Protein AF-A0A929A090-F1 (afdb_monomer_lite)

Organism: NCBI:txid1828722

pLDDT: mean 75.65, std 16.99, range [31.81, 96.0]

Radius of gyration: 24.7 Å; chains: 1; bounding box: 48×40×86 Å

Secondary structure (DSSP, 8-state):
----S-SSTTPEEEEEEES-GGGS-S--SSEEEEEEETTEEEEEEE-TTS-EEEEE-TTTS-TTS-HHHHHHHHHHTTT--HHHHHHHHHHHHHHHTTTS-S--HHHHHHHHHHHHHTTT--HHHHHHHHHHHHHHHHTT--HHHHHHHHHHSHHHHTTSTT-STT-EEEEPPHHHHHHHHTT---SSS------HHHHHHHHHHH--TTS-EEEEESSGGGHHHHHHHHTTT-TTS-EEETTTS----------

Sequence (255 aa):
MKQLDTVLAEYELKLMFLESANTLPSAGNGLLIVAKIENFYHVRIFDRTSKKVIDMGKDEFSPDASLALAIDTALKKKSVDNQTKTELIQKITSNLDYQHPQIDHEVELELIQKIISAANISVDDFRLIYRIFIQSMQEGKAVNKIIQQIRLNSHIRNYLWGNDQEYDFLYLEDDLIKSLEINTISSVVDIVAVNPTHFLNEMRKKMDEHKRYALVVSKQKYRALVRGILDLEFPHIPVLSIDEKRFTLQKHDSE

Structure (mmCIF, N/CA/C/O backbone):
data_AF-A0A929A090-F1
#
_entry.id   AF-A0A929A090-F1
#
loop_
_atom_site.group_PDB
_atom_site.id
_atom_site.type_symbol
_atom_site.label_atom_id
_atom_site.label_alt_id
_atom_site.label_comp_id
_atom_site.label_asym_id
_atom_site.label_entity_id
_atom_site.label_seq_id
_atom_site.pdbx_PDB_ins_code
_atom_site.Cartn_x
_atom_site.Cartn_y
_atom_site.Cartn_z
_atom_site.occupancy
_atom_site.B_iso_or_equiv
_atom_site.auth_seq_id
_atom_site.auth_comp_id
_atom_site.auth_asym_id
_atom_site.auth_atom_id
_atom_site.pdbx_PDB_model_num
ATOM 1 N N . MET A 1 1 ? 1.534 -10.868 51.485 1.00 34.44 1 MET A N 1
ATOM 2 C CA . MET A 1 1 ? 1.722 -10.609 50.042 1.00 34.44 1 MET A CA 1
ATOM 3 C C . MET A 1 1 ? 1.548 -11.908 49.265 1.00 34.44 1 MET A C 1
ATOM 5 O O . MET A 1 1 ? 2.530 -12.550 48.927 1.00 34.44 1 MET A O 1
ATOM 9 N N . LYS A 1 2 ? 0.300 -12.343 49.059 1.00 32.69 2 LYS A N 1
ATOM 10 C CA . LYS A 1 2 ? -0.040 -13.501 48.221 1.00 32.69 2 LYS A CA 1
ATOM 11 C C . LYS A 1 2 ? -0.736 -12.985 46.960 1.00 32.69 2 LYS A C 1
ATOM 13 O O . LYS A 1 2 ? -1.627 -12.157 47.100 1.00 32.69 2 LYS A O 1
ATOM 18 N N . GLN A 1 3 ? -0.299 -13.491 45.805 1.00 36.31 3 GLN A N 1
ATOM 19 C CA . GLN A 1 3 ? -1.029 -13.601 44.532 1.00 36.31 3 GLN A CA 1
ATOM 20 C C . GLN A 1 3 ? -1.873 -12.387 44.123 1.00 36.31 3 GLN A C 1
ATOM 22 O O . GLN A 1 3 ? -3.077 -12.354 44.349 1.00 36.31 3 GLN A O 1
ATOM 27 N N . LEU A 1 4 ? -1.233 -11.424 43.463 1.00 31.81 4 LEU A N 1
ATOM 28 C CA . LEU A 1 4 ? -1.920 -10.374 42.704 1.00 31.81 4 LEU A CA 1
ATOM 29 C C . LEU A 1 4 ? -1.737 -10.522 41.182 1.00 31.81 4 LEU A C 1
ATOM 31 O O . LEU A 1 4 ? -2.424 -9.842 40.438 1.00 31.81 4 LEU A O 1
ATOM 35 N N . ASP A 1 5 ? -0.929 -11.484 40.717 1.00 36.25 5 ASP A N 1
ATOM 36 C CA . ASP A 1 5 ? -0.651 -11.712 39.286 1.00 36.25 5 ASP A CA 1
ATOM 37 C C . ASP A 1 5 ? -1.682 -12.611 38.562 1.00 36.25 5 ASP A C 1
ATOM 39 O O . ASP A 1 5 ? -1.418 -13.095 37.464 1.00 36.25 5 ASP A O 1
ATOM 43 N N . THR A 1 6 ? -2.838 -12.933 39.162 1.00 47.19 6 THR A N 1
ATOM 44 C CA . THR A 1 6 ? -3.662 -14.080 38.700 1.00 47.19 6 THR A CA 1
ATOM 45 C C . THR A 1 6 ? -5.064 -13.734 38.193 1.00 47.19 6 THR A C 1
ATOM 47 O O . THR A 1 6 ? -5.695 -14.577 37.566 1.00 47.19 6 THR A O 1
ATOM 50 N N . VAL A 1 7 ? -5.580 -12.519 38.394 1.00 46.91 7 VAL A N 1
ATOM 51 C CA . VAL A 1 7 ? -7.007 -12.254 38.109 1.00 46.91 7 VAL A CA 1
ATOM 52 C C . VAL A 1 7 ? -7.309 -12.193 36.600 1.00 46.91 7 VAL A C 1
ATOM 54 O O . VAL A 1 7 ? -8.374 -12.650 36.175 1.00 46.91 7 VAL A O 1
ATOM 57 N N . LEU A 1 8 ? -6.355 -11.739 35.773 1.00 45.34 8 LEU A N 1
ATOM 58 C CA . LEU A 1 8 ? -6.511 -11.617 34.313 1.00 45.34 8 LEU A CA 1
ATOM 59 C C . LEU A 1 8 ? -5.813 -12.660 33.434 1.00 45.34 8 LEU A C 1
ATOM 61 O O . LEU A 1 8 ? -6.083 -12.692 32.224 1.00 45.34 8 LEU A O 1
ATOM 65 N N . ALA A 1 9 ? -4.991 -13.544 34.006 1.00 51.28 9 ALA A N 1
ATOM 66 C CA . ALA A 1 9 ? -4.567 -14.762 33.309 1.00 51.28 9 ALA A CA 1
ATOM 67 C C . ALA A 1 9 ? -5.778 -15.629 32.907 1.00 51.28 9 ALA A C 1
ATOM 69 O O . ALA A 1 9 ? -5.689 -16.454 32.005 1.00 51.28 9 ALA A O 1
ATOM 70 N N . GLU A 1 10 ? -6.922 -15.410 33.559 1.00 66.81 10 GLU A N 1
ATOM 71 C CA . GLU A 1 10 ? -8.108 -16.249 33.442 1.00 66.81 10 GLU A CA 1
ATOM 72 C C . GLU A 1 10 ? -9.178 -15.728 32.472 1.00 66.81 10 GLU A C 1
ATOM 74 O O . GLU A 1 10 ? -10.090 -16.485 32.151 1.00 66.81 10 GLU A O 1
ATOM 79 N N . TYR A 1 11 ? -9.093 -14.475 31.993 1.00 72.19 11 TYR A N 1
ATOM 80 C CA . TYR A 1 11 ? -10.013 -13.993 30.955 1.00 72.19 11 TYR A CA 1
ATOM 81 C C . TYR A 1 11 ? -9.432 -14.201 29.555 1.00 72.19 11 TYR A C 1
ATOM 83 O O . TYR A 1 11 ? -8.416 -13.589 29.209 1.00 72.19 11 TYR A O 1
ATOM 91 N N . GLU A 1 12 ? -10.095 -15.002 28.724 1.00 79.75 12 GLU A N 1
ATOM 92 C CA . GLU A 1 12 ? -9.763 -15.137 27.304 1.00 79.75 12 GLU A CA 1
ATOM 93 C C . GLU A 1 12 ? -10.215 -13.864 26.567 1.00 79.75 12 GLU A C 1
ATOM 95 O O . GLU A 1 12 ? -11.390 -13.500 26.615 1.00 79.75 12 GLU A O 1
ATOM 100 N N . LEU A 1 13 ? -9.289 -13.154 25.910 1.00 79.44 13 LEU A N 1
ATOM 101 C CA . LEU A 1 13 ? -9.622 -12.015 25.048 1.00 79.44 13 LEU A CA 1
ATOM 102 C C . LEU A 1 13 ? -9.839 -12.518 23.618 1.00 79.44 13 LEU A C 1
ATOM 104 O O . LEU A 1 13 ? -8.928 -13.091 23.024 1.00 79.44 13 LEU A O 1
ATOM 108 N N . LYS A 1 14 ? -11.014 -12.245 23.047 1.00 75.69 14 LYS A N 1
ATOM 109 C CA . LYS A 1 14 ? -11.318 -12.453 21.629 1.00 75.69 14 LYS A CA 1
ATOM 110 C C . LYS A 1 14 ? -11.530 -11.119 20.935 1.00 75.69 14 LYS A C 1
ATOM 112 O O . LYS A 1 14 ? -12.511 -10.422 21.193 1.00 75.69 14 LYS A O 1
ATOM 117 N N . LEU A 1 15 ? -10.612 -10.800 20.031 1.00 71.75 15 LEU A N 1
ATOM 118 C CA . LEU A 1 15 ? -10.771 -9.714 19.073 1.00 71.75 15 LEU A CA 1
ATOM 119 C C . LEU A 1 15 ? -11.432 -10.269 17.813 1.00 71.75 15 LEU A C 1
ATOM 121 O O . LEU A 1 15 ? -10.999 -11.296 17.292 1.00 71.75 15 LEU A O 1
ATOM 125 N N . MET A 1 16 ? -12.507 -9.635 17.351 1.00 75.06 16 MET A N 1
ATOM 126 C CA . MET A 1 16 ? -13.289 -10.138 16.218 1.00 75.06 16 MET A CA 1
ATOM 127 C C . MET A 1 16 ? -13.636 -9.017 15.235 1.00 75.06 16 MET A C 1
ATOM 129 O O . MET A 1 16 ? -13.919 -7.894 15.638 1.00 75.06 16 MET A O 1
ATOM 133 N N . PHE A 1 17 ? -13.685 -9.342 13.946 1.00 74.31 17 PHE A N 1
ATOM 134 C CA . PHE A 1 17 ? -14.304 -8.504 12.918 1.00 74.31 17 PHE A CA 1
ATOM 135 C C . PHE A 1 17 ? -15.497 -9.277 12.380 1.00 74.31 17 PHE A C 1
ATOM 137 O O . PHE A 1 17 ? -15.337 -10.404 11.915 1.00 74.31 17 PHE A O 1
ATOM 144 N N . LEU A 1 18 ? -16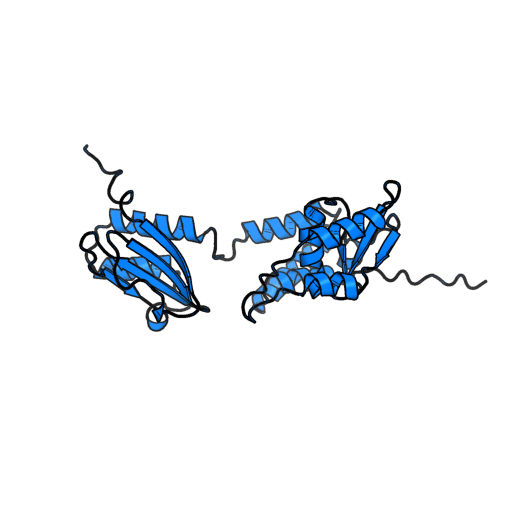.694 -8.717 12.524 1.00 77.31 18 LEU A N 1
ATOM 145 C CA . LEU A 1 18 ? -17.941 -9.416 12.226 1.00 77.31 18 LEU A CA 1
ATOM 146 C C . LEU A 1 18 ? -18.835 -8.541 11.350 1.00 77.31 18 LEU A C 1
ATOM 148 O O . LEU A 1 18 ? -18.878 -7.326 11.515 1.00 77.31 18 LEU A O 1
ATOM 152 N N . GLU A 1 19 ? -19.594 -9.171 10.456 1.00 76.94 19 GLU A N 1
ATOM 153 C CA . GLU A 1 19 ? -20.598 -8.480 9.633 1.00 76.94 19 GLU A CA 1
ATOM 154 C C . GLU A 1 19 ? -21.842 -8.083 10.444 1.00 76.94 19 GLU A C 1
ATOM 156 O O . GLU A 1 19 ? -22.561 -7.160 10.079 1.00 76.94 19 GLU A O 1
ATOM 161 N N . SER A 1 20 ? -22.122 -8.777 11.553 1.00 85.44 20 SER A N 1
ATOM 162 C CA . SER A 1 20 ? -23.330 -8.568 12.354 1.00 85.44 20 SER A CA 1
ATOM 163 C C . SER A 1 20 ? -23.114 -8.902 13.828 1.00 85.44 20 SER A C 1
ATOM 165 O O . SER A 1 20 ? -22.350 -9.798 14.173 1.00 85.44 20 SER A O 1
ATOM 167 N N . ALA A 1 21 ? -23.855 -8.238 14.718 1.00 85.12 21 ALA A N 1
ATOM 168 C CA . ALA A 1 21 ? -23.828 -8.519 16.157 1.00 85.12 21 ALA A CA 1
ATOM 169 C C . ALA A 1 21 ? -24.459 -9.873 16.526 1.00 85.12 21 ALA A C 1
ATOM 171 O O . ALA A 1 21 ? -24.223 -10.387 17.620 1.00 85.12 21 ALA A O 1
ATOM 172 N N . ASN A 1 22 ? -25.236 -10.477 15.621 1.00 87.75 22 ASN A N 1
ATOM 173 C CA . ASN A 1 22 ? -25.889 -11.767 15.855 1.00 87.75 22 ASN A CA 1
ATOM 174 C C . ASN A 1 22 ? -24.903 -12.942 15.901 1.00 87.75 22 ASN A C 1
ATOM 176 O O . ASN A 1 22 ? -25.220 -13.982 16.471 1.00 87.75 22 ASN A O 1
ATOM 180 N N . THR A 1 23 ? -23.707 -12.784 15.330 1.00 87.31 23 THR A N 1
ATOM 181 C CA . THR A 1 23 ? -22.657 -13.811 15.359 1.00 87.31 23 THR A CA 1
ATOM 182 C C . THR A 1 23 ? -21.801 -13.739 16.621 1.00 87.31 23 THR A C 1
ATOM 184 O O . THR A 1 23 ? -20.956 -14.607 16.842 1.00 87.31 23 THR A O 1
ATOM 187 N N . LEU A 1 24 ? -22.003 -12.722 17.467 1.00 86.88 24 LEU A N 1
ATOM 188 C CA . LEU A 1 24 ? -21.301 -12.623 18.737 1.00 86.88 24 LEU A CA 1
ATOM 189 C C . LEU A 1 24 ? -21.747 -13.746 19.678 1.00 86.88 24 LEU A C 1
ATOM 191 O O . LEU A 1 24 ? -22.953 -13.873 19.927 1.00 86.88 24 LEU A O 1
ATOM 195 N N . PRO A 1 25 ? -20.802 -14.479 20.293 1.00 88.12 25 PRO A N 1
ATOM 196 C CA . PRO A 1 25 ? -21.112 -15.447 21.333 1.00 88.12 25 PRO A CA 1
ATOM 197 C C . PRO A 1 25 ? -22.056 -14.863 22.390 1.00 88.12 25 PRO A C 1
ATOM 199 O O . PRO A 1 25 ? -21.861 -13.747 22.885 1.00 88.12 25 PRO A O 1
ATOM 202 N N . SER A 1 26 ? -23.109 -15.612 22.715 1.00 89.94 26 SER A N 1
ATOM 203 C CA . SER A 1 26 ? -24.105 -15.246 23.728 1.00 89.94 26 SER A CA 1
ATOM 204 C C . SER A 1 26 ? -23.742 -15.734 25.135 1.00 89.94 26 SER A C 1
ATOM 206 O O . SER A 1 26 ? -24.414 -15.354 26.094 1.00 89.94 26 SER A O 1
ATOM 208 N N . ALA A 1 27 ? -22.691 -16.547 25.256 1.00 88.25 27 ALA A N 1
ATOM 209 C CA . ALA A 1 27 ? -22.148 -17.085 26.498 1.00 88.25 27 ALA A CA 1
ATOM 210 C C . ALA A 1 27 ? -20.626 -17.282 26.376 1.00 88.25 27 ALA A C 1
ATOM 212 O O . ALA A 1 27 ? -20.096 -17.416 25.271 1.00 88.25 27 ALA A O 1
ATOM 213 N N . GLY A 1 28 ? -19.937 -17.340 27.514 1.00 86.31 28 GLY A N 1
ATOM 214 C CA . GLY A 1 28 ? -18.513 -17.659 27.612 1.00 86.31 28 GLY A CA 1
ATOM 215 C C . GLY A 1 28 ? -18.059 -17.645 29.068 1.00 86.31 28 GLY A C 1
ATOM 216 O O . GLY A 1 28 ? -18.610 -16.894 29.856 1.00 86.31 28 GLY A O 1
ATOM 217 N N . ASN A 1 29 ? -17.091 -18.473 29.450 1.00 88.38 29 ASN A N 1
ATOM 218 C CA . ASN A 1 29 ? -16.601 -18.541 30.828 1.00 88.38 29 ASN A CA 1
ATOM 219 C C . ASN A 1 29 ? -15.318 -17.714 30.946 1.00 88.38 29 ASN A C 1
ATOM 221 O O . ASN A 1 29 ? -14.309 -18.097 30.361 1.00 88.38 29 ASN A O 1
ATOM 225 N N . GLY A 1 30 ? -15.374 -16.579 31.652 1.00 84.56 30 GLY A N 1
ATOM 226 C CA . GLY A 1 30 ? -14.234 -15.662 31.721 1.00 84.56 30 GLY A CA 1
ATOM 227 C C . GLY A 1 30 ? -13.865 -15.147 30.330 1.00 84.56 30 GLY A C 1
ATOM 228 O O . GLY A 1 30 ? -12.715 -15.210 29.918 1.00 84.56 30 GLY A O 1
ATOM 229 N N . LEU A 1 31 ? -14.851 -14.700 29.555 1.00 83.94 31 LEU A N 1
ATOM 230 C CA . LEU A 1 31 ? -14.648 -14.327 28.158 1.00 83.94 31 LEU A CA 1
ATOM 231 C C . LEU A 1 31 ? -14.831 -12.826 27.977 1.00 83.94 31 LEU A C 1
ATOM 233 O O . LEU A 1 31 ? -15.871 -12.268 28.324 1.00 83.94 31 LEU A O 1
ATOM 237 N N . LEU A 1 32 ? -13.833 -12.189 27.381 1.00 82.69 32 LEU A N 1
ATOM 238 C CA . LEU A 1 32 ? -13.857 -10.796 26.973 1.00 82.69 32 LEU A CA 1
ATOM 239 C C . LEU A 1 32 ? -13.847 -10.741 25.448 1.00 82.69 32 LEU A C 1
ATOM 241 O O . LEU A 1 32 ? -12.902 -11.194 24.812 1.00 82.69 32 LEU A O 1
ATOM 245 N N . ILE A 1 33 ? -14.889 -10.173 24.858 1.00 82.69 33 ILE A N 1
ATOM 246 C CA . ILE A 1 33 ? -15.021 -10.009 23.416 1.00 82.69 33 ILE A CA 1
ATOM 247 C C . ILE A 1 33 ? -14.992 -8.526 23.104 1.00 82.69 33 ILE A C 1
ATOM 249 O O . ILE A 1 33 ? -15.802 -7.769 23.639 1.00 82.69 33 ILE A O 1
ATOM 253 N N . VAL A 1 34 ? -14.102 -8.137 22.200 1.00 80.94 34 VAL A N 1
ATOM 254 C CA . VAL A 1 34 ? -14.154 -6.839 21.537 1.00 80.94 34 VAL A CA 1
ATOM 255 C C . VAL A 1 34 ? -14.293 -7.110 20.051 1.00 80.94 34 VAL A C 1
ATOM 257 O O . VAL A 1 34 ? -13.389 -7.656 19.422 1.00 80.94 34 VAL A O 1
ATOM 260 N N . ALA A 1 35 ? -15.446 -6.770 19.493 1.00 78.69 35 ALA A N 1
ATOM 261 C CA . ALA A 1 35 ? -15.718 -6.952 18.082 1.00 78.69 35 ALA A CA 1
ATOM 262 C C . ALA A 1 35 ? -15.872 -5.612 17.381 1.00 78.69 35 ALA A C 1
ATOM 264 O O . ALA A 1 35 ? -16.563 -4.728 17.880 1.00 78.69 35 ALA A O 1
ATOM 265 N N . LYS A 1 36 ? -15.275 -5.481 16.201 1.00 77.88 36 LYS A N 1
ATOM 266 C CA . LYS A 1 36 ? -15.598 -4.408 15.271 1.00 77.88 36 LYS A CA 1
ATOM 267 C C . LYS A 1 36 ? -16.674 -4.899 14.310 1.00 77.88 36 LYS A C 1
ATOM 269 O O . LYS A 1 36 ? -16.489 -5.910 13.631 1.00 77.88 36 LYS A O 1
ATOM 274 N N . ILE A 1 37 ? -17.791 -4.185 14.274 1.00 82.12 37 ILE A N 1
ATOM 275 C CA . ILE A 1 37 ? -18.937 -4.462 13.411 1.00 82.12 37 ILE A CA 1
ATOM 276 C C . ILE A 1 37 ? -19.189 -3.196 12.607 1.00 82.12 37 ILE A C 1
ATOM 278 O O . ILE A 1 37 ? -19.553 -2.162 13.170 1.00 82.12 37 ILE A O 1
ATOM 282 N N . GLU A 1 38 ? -18.930 -3.264 11.302 1.00 81.19 38 GLU A N 1
ATOM 283 C CA . GLU A 1 38 ? -18.862 -2.087 10.430 1.00 81.19 38 GLU A CA 1
ATOM 284 C C . GLU A 1 38 ? -17.894 -1.023 11.000 1.00 81.19 38 GLU A C 1
ATOM 286 O O . GLU A 1 38 ? -16.682 -1.240 11.060 1.00 81.19 38 GLU A O 1
ATOM 291 N N . ASN A 1 39 ? -18.432 0.113 11.455 1.00 72.56 39 ASN A N 1
ATOM 292 C CA . ASN A 1 39 ? -17.694 1.252 12.003 1.00 72.56 39 ASN A CA 1
ATOM 293 C C . ASN A 1 39 ? -17.806 1.374 13.530 1.00 72.56 39 ASN A C 1
ATOM 295 O O . ASN A 1 39 ? -17.360 2.370 14.093 1.00 72.56 39 ASN A O 1
ATOM 299 N N . PHE A 1 40 ? -18.406 0.390 14.201 1.00 78.06 40 PHE A N 1
ATOM 300 C CA . PHE A 1 40 ? -18.685 0.451 15.632 1.00 78.06 40 PHE A CA 1
ATOM 301 C C . PHE A 1 40 ? -18.019 -0.698 16.370 1.00 78.06 40 PHE A C 1
ATOM 303 O O . PHE A 1 40 ? -17.813 -1.785 15.829 1.00 78.06 40 PHE A O 1
ATOM 310 N N . TYR A 1 41 ? -17.712 -0.451 17.637 1.00 80.38 41 TYR A N 1
ATOM 311 C CA . TYR A 1 41 ? -17.266 -1.494 18.539 1.00 80.38 41 TYR A CA 1
ATOM 312 C C . TYR A 1 41 ? -18.440 -2.095 19.291 1.00 80.38 41 TYR A C 1
ATOM 314 O O . TYR A 1 41 ? -19.375 -1.405 19.692 1.00 80.38 41 TYR A O 1
ATOM 322 N N . HIS A 1 42 ? -18.350 -3.397 19.512 1.00 87.44 42 HIS A N 1
ATOM 323 C CA . HIS A 1 42 ? -19.199 -4.143 20.415 1.00 87.44 42 HIS A CA 1
ATOM 324 C C . HIS A 1 42 ? -18.307 -4.795 21.462 1.00 87.44 42 HIS A C 1
ATOM 326 O O . HIS A 1 42 ? -17.329 -5.460 21.119 1.00 87.44 42 HIS A O 1
ATOM 332 N N . VAL A 1 43 ? -18.630 -4.616 22.738 1.00 85.44 43 VAL A N 1
ATOM 333 C CA . VAL A 1 43 ? -17.866 -5.198 23.844 1.00 85.44 43 VAL A CA 1
ATOM 334 C C . VAL A 1 43 ? -18.784 -6.081 24.666 1.00 85.44 43 VAL A C 1
ATOM 336 O O . VAL A 1 43 ? -19.800 -5.619 25.183 1.00 85.44 43 VAL A O 1
ATOM 339 N N . ARG A 1 44 ? -18.418 -7.356 24.813 1.00 89.75 44 ARG A N 1
ATOM 340 C CA . ARG A 1 44 ? -19.081 -8.287 25.732 1.00 89.75 44 ARG A CA 1
ATOM 341 C C . ARG A 1 44 ? -18.090 -8.815 26.747 1.00 89.75 44 ARG A C 1
ATOM 343 O O . ARG A 1 44 ? -17.013 -9.263 26.379 1.00 89.75 44 ARG A O 1
ATOM 350 N N . ILE A 1 45 ? -18.476 -8.805 28.017 1.00 85.25 45 ILE A N 1
ATOM 351 C CA . ILE A 1 45 ? -17.694 -9.420 29.092 1.00 85.25 45 ILE A CA 1
ATOM 352 C C . ILE A 1 45 ? -18.581 -10.417 29.816 1.00 85.25 45 ILE A C 1
ATOM 354 O O . ILE A 1 45 ? -19.642 -10.050 30.327 1.00 85.25 45 ILE A O 1
ATOM 358 N N . PHE A 1 46 ? -18.130 -11.662 29.874 1.00 86.62 46 PHE A N 1
ATOM 359 C CA . PHE A 1 46 ? -18.751 -12.738 30.624 1.00 86.62 46 PHE A CA 1
ATOM 360 C C . PHE A 1 46 ? -17.868 -13.123 31.804 1.00 86.62 46 PHE A C 1
ATOM 362 O O . PHE A 1 46 ? -16.676 -13.363 31.626 1.00 86.62 46 PHE A O 1
ATOM 369 N N . ASP A 1 47 ? -18.449 -13.208 32.998 1.00 84.50 47 ASP A N 1
ATOM 370 C CA . ASP A 1 47 ? -17.729 -13.689 34.176 1.00 84.50 47 ASP A CA 1
ATOM 371 C C . ASP A 1 47 ? -17.503 -15.213 34.140 1.00 84.50 47 ASP A C 1
ATOM 373 O O . ASP A 1 47 ? -17.870 -15.915 33.191 1.00 84.50 47 ASP A O 1
ATOM 377 N N . ARG A 1 48 ? -16.899 -15.756 35.204 1.00 84.88 48 ARG A N 1
ATOM 378 C CA . ARG A 1 48 ? -16.588 -17.192 35.304 1.00 84.88 48 ARG A CA 1
ATOM 379 C C . ARG A 1 48 ? -17.817 -18.102 35.391 1.00 84.88 48 ARG A C 1
ATOM 381 O O . ARG A 1 48 ? -17.729 -19.312 35.215 1.00 84.88 48 ARG A O 1
ATOM 388 N N . THR A 1 49 ? -18.981 -17.529 35.674 1.00 84.31 49 THR A N 1
ATOM 389 C CA . THR A 1 49 ? -20.260 -18.249 35.723 1.00 84.31 49 THR A CA 1
ATOM 390 C C . THR A 1 49 ? -21.008 -18.174 34.394 1.00 84.31 49 THR A C 1
ATOM 392 O O . THR A 1 49 ? -22.166 -18.571 34.303 1.00 84.31 49 THR A O 1
ATOM 395 N N . SER A 1 50 ? -20.345 -17.673 33.344 1.00 84.94 50 SER A N 1
ATOM 396 C CA . SER A 1 50 ? -20.933 -17.355 32.040 1.00 84.94 50 SER A CA 1
ATOM 397 C C . SER A 1 50 ? -22.026 -16.293 32.077 1.00 84.94 50 SER A C 1
ATOM 399 O O . SER A 1 50 ? -22.772 -16.121 31.108 1.00 84.94 50 SER A O 1
ATOM 401 N N . LYS A 1 51 ? -22.115 -15.534 33.171 1.00 85.50 51 LYS A N 1
ATOM 402 C CA . LYS A 1 51 ? -23.057 -14.433 33.272 1.00 85.50 51 LYS A CA 1
ATOM 403 C C . LYS A 1 51 ? -22.478 -13.225 32.554 1.00 85.50 51 LYS A C 1
ATOM 405 O O . LYS A 1 51 ? -21.339 -12.814 32.762 1.00 85.50 51 LYS A O 1
ATOM 410 N N . LYS A 1 52 ? -23.310 -12.631 31.708 1.00 85.69 52 LYS A N 1
ATOM 411 C CA . LYS A 1 52 ? -22.993 -11.415 30.970 1.00 85.69 52 LYS A CA 1
ATOM 412 C C . LYS A 1 52 ? -22.926 -10.224 31.930 1.00 85.69 52 LYS A C 1
ATOM 414 O O . LYS A 1 52 ? -23.938 -9.840 32.518 1.00 85.69 52 LYS A O 1
ATOM 419 N N . VAL A 1 53 ? -21.739 -9.654 32.102 1.00 84.12 53 VAL A N 1
ATOM 420 C CA . VAL A 1 53 ? -21.487 -8.502 32.981 1.00 84.12 53 VAL A CA 1
ATOM 421 C C . VAL A 1 53 ? -21.585 -7.198 32.195 1.00 84.12 53 VAL A C 1
ATOM 423 O O . VAL A 1 53 ? -22.168 -6.226 32.684 1.00 84.12 53 VAL A O 1
ATOM 426 N N . ILE A 1 54 ? -21.060 -7.199 30.966 1.00 82.94 54 ILE A N 1
ATOM 427 C CA . ILE A 1 54 ? -21.085 -6.077 30.020 1.00 82.94 54 ILE A CA 1
ATOM 428 C C . ILE A 1 54 ? -21.537 -6.589 28.651 1.00 82.94 54 ILE A C 1
ATOM 430 O O . ILE A 1 54 ? -21.134 -7.672 28.229 1.00 82.94 54 ILE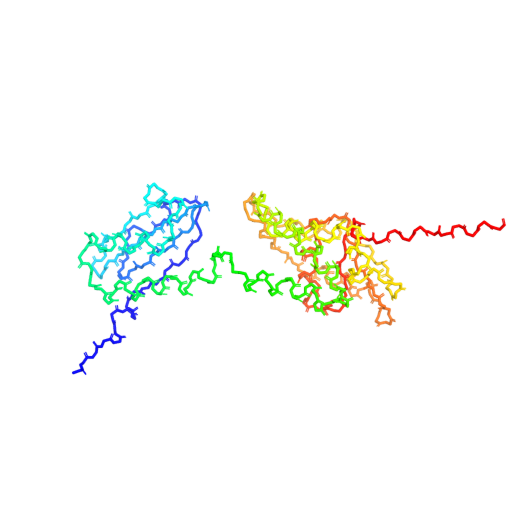 A O 1
ATOM 434 N N . ASP A 1 55 ? -22.381 -5.808 27.983 1.00 88.62 55 ASP A N 1
ATOM 435 C CA . ASP A 1 55 ? -22.847 -6.016 26.610 1.00 88.62 55 ASP A CA 1
ATOM 436 C C . ASP A 1 55 ? -23.187 -4.655 26.036 1.00 88.62 55 ASP A C 1
ATOM 438 O O . ASP A 1 55 ? -24.282 -4.155 26.255 1.00 88.62 55 ASP A O 1
ATOM 442 N N . MET A 1 56 ? -22.199 -4.033 25.410 1.00 84.88 56 MET A N 1
ATOM 443 C CA . MET A 1 56 ? -22.319 -2.702 24.834 1.00 84.88 56 MET A CA 1
ATOM 444 C C . MET A 1 56 ? -22.160 -2.810 23.332 1.00 84.88 56 MET A C 1
ATOM 446 O O . MET A 1 56 ? -21.226 -3.464 22.868 1.00 84.88 56 MET A O 1
ATOM 450 N N . GLY A 1 57 ? -23.034 -2.145 22.586 1.00 83.94 57 GLY A N 1
ATOM 451 C CA . GLY A 1 57 ? -22.963 -2.068 21.131 1.00 83.94 57 GLY A CA 1
ATOM 452 C C . GLY A 1 57 ? -22.969 -0.640 20.606 1.00 83.94 57 GLY A C 1
ATOM 453 O O . GLY A 1 57 ? -22.715 0.312 21.341 1.00 83.94 57 GLY A O 1
ATOM 454 N N . LYS A 1 58 ? -23.307 -0.508 19.321 1.00 77.56 58 LYS A N 1
ATOM 455 C CA . LYS A 1 58 ? -23.321 0.746 18.552 1.00 77.56 58 LYS A CA 1
ATOM 456 C C . LYS A 1 58 ? -23.947 1.940 19.282 1.00 77.56 58 LYS A C 1
ATOM 458 O O . LYS A 1 58 ? -23.375 3.021 19.239 1.00 77.56 58 LYS A O 1
ATOM 463 N N . ASP A 1 59 ? -25.078 1.746 19.955 1.00 75.19 59 ASP A N 1
ATOM 464 C CA . ASP A 1 59 ? -25.834 2.845 20.578 1.00 75.19 59 ASP A CA 1
ATOM 465 C C . ASP A 1 59 ? -25.302 3.244 21.966 1.00 75.19 59 ASP A C 1
ATOM 467 O O . ASP A 1 59 ? -25.710 4.258 22.531 1.00 75.19 59 ASP A O 1
ATOM 471 N N . GLU A 1 60 ? -24.390 2.450 22.532 1.00 71.81 60 GLU A N 1
ATOM 472 C CA . GLU A 1 60 ? -23.827 2.663 23.869 1.00 71.81 60 GLU A CA 1
ATOM 473 C C . GLU A 1 60 ? -22.410 3.246 23.834 1.00 71.81 60 GLU A C 1
ATOM 475 O O . GLU A 1 60 ? -21.925 3.758 24.847 1.00 71.81 60 GLU A O 1
ATOM 480 N N . PHE A 1 61 ? -21.754 3.208 22.671 1.00 63.94 61 PHE A N 1
ATOM 481 C CA . PHE A 1 61 ? -20.495 3.901 22.437 1.00 63.94 61 PHE A CA 1
ATOM 482 C C . PHE A 1 61 ? -20.771 5.276 21.835 1.00 63.94 61 PHE A C 1
ATOM 484 O O . PHE A 1 61 ? -21.268 5.395 20.718 1.00 63.94 61 PHE A O 1
ATOM 491 N N . SER A 1 62 ? -20.417 6.330 22.575 1.00 57.03 62 SER A N 1
ATOM 492 C CA . SER A 1 62 ? -20.370 7.669 21.987 1.00 57.03 62 SER A CA 1
ATOM 493 C C . SER A 1 62 ? -19.305 7.686 20.882 1.00 57.03 62 SER A C 1
ATOM 495 O O . SER A 1 62 ? -18.183 7.252 21.158 1.00 57.03 62 SER A O 1
ATOM 497 N N . PRO A 1 63 ? -19.605 8.208 19.678 1.00 49.72 63 PRO A N 1
ATOM 498 C CA . PRO A 1 63 ? -18.630 8.343 18.592 1.00 49.72 63 PRO A CA 1
ATOM 499 C C . PRO A 1 63 ? -17.365 9.111 19.000 1.00 49.72 63 PRO A C 1
ATOM 501 O O . PRO A 1 63 ? -16.288 8.842 18.477 1.00 49.72 63 PRO A O 1
ATOM 504 N N . ASP A 1 64 ? -17.499 10.027 19.964 1.00 46.47 64 ASP A N 1
ATOM 505 C CA . ASP A 1 64 ? -16.424 10.911 20.424 1.00 46.47 64 ASP A CA 1
ATOM 506 C C . ASP A 1 64 ? -15.670 10.365 21.652 1.00 46.47 64 ASP A C 1
ATOM 508 O O . ASP A 1 64 ? -14.675 10.947 22.088 1.00 46.47 64 ASP A O 1
ATOM 512 N N . ALA A 1 65 ? -16.138 9.266 22.258 1.00 54.91 65 ALA A N 1
ATOM 513 C CA . ALA A 1 65 ? -15.489 8.669 23.421 1.00 54.91 65 ALA A CA 1
ATOM 514 C C . ALA A 1 65 ? -14.507 7.578 22.991 1.00 54.91 65 ALA A C 1
ATOM 516 O O . ALA A 1 65 ? -14.848 6.677 22.225 1.00 54.91 65 ALA A O 1
ATOM 517 N N . SER A 1 66 ? -13.292 7.599 23.547 1.00 66.12 66 SER A N 1
ATOM 518 C CA . SER A 1 66 ? -12.363 6.487 23.355 1.00 66.12 66 SER A CA 1
ATOM 519 C C . SER A 1 66 ? -12.960 5.197 23.930 1.00 66.12 66 SER A C 1
ATOM 521 O O . SER A 1 66 ? -13.619 5.203 24.974 1.00 66.12 66 SER A O 1
ATOM 523 N N . LEU A 1 67 ? -12.710 4.066 23.265 1.00 68.25 67 LEU A N 1
ATOM 524 C CA . LEU A 1 67 ? -13.201 2.756 23.700 1.00 68.25 67 LEU A CA 1
ATOM 525 C C . LEU A 1 67 ? -12.819 2.458 25.162 1.00 68.25 67 LEU A C 1
ATOM 527 O O . LEU A 1 67 ? -13.640 1.966 25.934 1.00 68.25 67 LEU A O 1
ATOM 531 N N . ALA A 1 68 ? -11.600 2.830 25.562 1.00 68.62 68 ALA A N 1
ATOM 532 C CA . ALA A 1 68 ? -11.117 2.707 26.934 1.00 68.62 68 ALA A CA 1
ATOM 533 C C . ALA A 1 68 ? -11.991 3.475 27.942 1.00 68.62 68 ALA A C 1
ATOM 535 O O . ALA A 1 68 ? -12.358 2.929 28.982 1.00 68.62 68 ALA A O 1
ATOM 536 N N . LEU A 1 69 ? -12.374 4.715 27.620 1.00 69.88 69 LEU A N 1
ATOM 537 C CA . LEU A 1 69 ? -13.217 5.551 28.477 1.00 69.88 69 LEU A CA 1
ATOM 538 C C . LEU A 1 69 ? -14.641 4.991 28.599 1.00 69.88 69 LEU A C 1
ATOM 540 O O . LEU A 1 69 ? -15.235 5.012 29.682 1.00 69.88 69 LEU A O 1
ATOM 544 N N . ALA A 1 70 ? -15.187 4.470 27.502 1.00 72.62 70 ALA A N 1
ATOM 545 C CA . ALA A 1 70 ? -16.510 3.857 27.494 1.00 72.62 70 ALA A CA 1
ATOM 546 C C . ALA A 1 70 ? -16.549 2.567 28.334 1.00 72.62 70 ALA A C 1
ATOM 548 O O . ALA A 1 70 ? -17.463 2.382 29.143 1.00 72.62 70 ALA A O 1
ATOM 549 N N . ILE A 1 71 ? -15.519 1.721 28.223 1.00 71.69 71 ILE A N 1
ATOM 550 C CA . ILE A 1 71 ? -15.378 0.498 29.025 1.00 71.69 71 ILE A CA 1
ATOM 551 C C . ILE A 1 71 ? -15.174 0.829 30.507 1.00 71.69 71 ILE A C 1
ATOM 553 O O . ILE A 1 71 ? -15.851 0.244 31.354 1.00 71.69 71 ILE A O 1
ATOM 557 N N . ASP A 1 72 ? -14.311 1.794 30.841 1.00 76.56 72 ASP A N 1
ATOM 558 C CA . ASP A 1 72 ? -14.119 2.249 32.226 1.00 76.56 72 ASP A CA 1
ATOM 559 C C . ASP A 1 72 ? -15.441 2.723 32.851 1.00 76.56 72 ASP A C 1
ATOM 561 O O . ASP A 1 72 ? -15.822 2.314 33.953 1.00 76.56 72 ASP A O 1
ATOM 565 N N . THR A 1 73 ? -16.201 3.526 32.104 1.00 75.00 73 THR A N 1
ATOM 566 C CA . THR A 1 73 ? -17.514 4.031 32.525 1.00 75.00 73 THR A CA 1
ATOM 567 C C . THR A 1 73 ? -18.507 2.893 32.769 1.00 75.00 73 THR A C 1
ATOM 569 O O . THR A 1 73 ? -19.242 2.909 33.761 1.00 75.00 73 THR A O 1
ATOM 572 N N . ALA A 1 74 ? -18.528 1.881 31.901 1.00 75.38 74 ALA A N 1
ATOM 573 C CA . ALA A 1 74 ? -19.398 0.722 32.058 1.00 75.38 74 ALA A CA 1
ATOM 574 C C . ALA A 1 74 ? -19.003 -0.141 33.264 1.00 75.38 74 ALA A C 1
ATOM 576 O O . ALA A 1 74 ? -19.861 -0.521 34.064 1.00 75.38 74 ALA A O 1
ATOM 577 N N . LEU A 1 75 ? -17.705 -0.388 33.453 1.00 76.75 75 LEU A N 1
ATOM 578 C CA . LEU A 1 75 ? -17.190 -1.160 34.581 1.00 76.75 75 LEU A CA 1
ATOM 579 C C . LEU A 1 75 ? -17.426 -0.453 35.922 1.00 76.75 75 LEU A C 1
ATOM 581 O O . LEU A 1 75 ? -17.715 -1.113 36.925 1.00 76.75 75 LEU A O 1
ATOM 585 N N . LYS A 1 76 ? -17.351 0.885 35.965 1.00 77.44 76 LYS A N 1
ATOM 586 C CA . LYS A 1 76 ? -17.693 1.685 37.156 1.00 77.44 76 LYS A CA 1
ATOM 587 C C . LYS A 1 76 ? -19.127 1.441 37.630 1.00 77.44 76 LYS A C 1
ATOM 589 O O . LYS A 1 76 ? -19.350 1.360 38.834 1.00 77.44 76 LYS A O 1
ATOM 594 N N . LYS A 1 77 ? -20.079 1.242 36.711 1.00 77.69 77 LYS A N 1
ATOM 595 C CA . LYS A 1 77 ? -21.491 0.955 37.036 1.00 77.69 77 LYS A CA 1
ATOM 596 C C . LYS A 1 77 ? -21.733 -0.468 37.562 1.00 77.69 77 LYS A C 1
ATOM 598 O O . LYS A 1 77 ? -22.819 -0.742 38.065 1.00 77.69 77 LYS A O 1
ATOM 603 N N . LYS A 1 78 ? -20.766 -1.384 37.425 1.00 73.75 78 LYS A N 1
ATOM 604 C CA . LYS A 1 78 ? -20.924 -2.823 37.719 1.00 73.75 78 LYS A CA 1
ATOM 605 C C . LYS A 1 78 ? -20.176 -3.299 38.969 1.00 73.75 78 LYS A C 1
ATOM 607 O O . LYS A 1 78 ? -20.077 -4.501 39.182 1.00 73.75 78 LYS A O 1
ATOM 612 N N . SER A 1 79 ? -19.669 -2.380 39.795 1.00 77.44 79 SER A N 1
ATOM 613 C CA . SER A 1 79 ? -18.927 -2.689 41.032 1.00 77.44 79 SER A CA 1
ATOM 614 C C . SER A 1 79 ? -17.711 -3.606 40.836 1.00 77.44 79 SER A C 1
ATOM 616 O O . SER A 1 79 ? -17.314 -4.308 41.760 1.00 77.44 79 SER A O 1
ATOM 618 N N . VAL A 1 80 ? -17.101 -3.595 39.646 1.00 75.19 80 VAL A N 1
ATOM 619 C CA . VAL A 1 80 ? -15.809 -4.259 39.412 1.00 75.19 80 VAL A CA 1
ATOM 620 C C . VAL A 1 80 ? -14.737 -3.516 40.215 1.00 75.19 80 VAL A C 1
ATOM 622 O O . VAL A 1 80 ? -14.786 -2.284 40.311 1.00 75.19 80 VAL A O 1
ATOM 625 N N . ASP A 1 81 ? -13.792 -4.225 40.824 1.00 83.38 81 ASP A N 1
ATOM 626 C CA . ASP A 1 81 ? -12.711 -3.589 41.577 1.00 83.38 81 ASP A CA 1
ATOM 627 C C . ASP A 1 81 ? -11.755 -2.822 40.641 1.00 83.38 81 ASP A C 1
ATOM 629 O O . ASP A 1 81 ? -11.662 -3.091 39.442 1.00 83.38 81 ASP A O 1
ATOM 633 N N . ASN A 1 82 ? -11.066 -1.807 41.169 1.00 75.44 82 ASN A N 1
ATOM 634 C CA . ASN A 1 82 ? -10.266 -0.895 40.343 1.00 75.44 82 ASN A CA 1
ATOM 635 C C . ASN A 1 82 ? -9.038 -1.557 39.707 1.00 75.44 82 ASN A C 1
ATOM 637 O O . ASN A 1 82 ? -8.593 -1.105 38.650 1.00 75.44 82 ASN A O 1
ATOM 641 N N . GLN A 1 83 ? -8.505 -2.614 40.317 1.00 77.38 83 GLN A N 1
ATOM 642 C CA . GLN A 1 83 ? -7.367 -3.329 39.761 1.00 77.38 83 GLN A CA 1
ATOM 643 C C . GLN A 1 83 ? -7.797 -4.128 38.531 1.00 77.38 83 GLN A C 1
ATOM 645 O O . GLN A 1 83 ? -7.258 -3.898 37.451 1.00 77.38 83 GLN A O 1
ATOM 650 N N . THR A 1 84 ? -8.845 -4.949 38.653 1.00 74.50 84 THR A N 1
ATOM 651 C CA . THR A 1 84 ? -9.427 -5.694 37.527 1.00 74.50 84 THR A CA 1
ATOM 652 C C . THR A 1 84 ? -9.841 -4.758 36.389 1.00 74.50 84 THR A C 1
ATOM 654 O O . THR A 1 84 ? -9.645 -5.079 35.219 1.00 74.50 84 THR A O 1
ATOM 657 N N . LYS A 1 85 ? -10.368 -3.562 36.699 1.00 77.38 85 LYS A N 1
ATOM 658 C CA . LYS A 1 85 ? -10.659 -2.535 35.681 1.00 77.38 85 LYS A CA 1
ATOM 659 C C . LYS A 1 85 ? -9.418 -2.095 34.917 1.00 77.38 85 LYS A C 1
ATOM 661 O O . LYS A 1 85 ? -9.434 -2.102 33.690 1.00 77.38 85 LYS A O 1
ATOM 666 N N . THR A 1 86 ? -8.379 -1.691 35.645 1.00 74.00 86 THR A N 1
ATOM 667 C CA . THR A 1 86 ? -7.137 -1.163 35.064 1.00 74.00 86 THR A CA 1
ATOM 668 C C . THR A 1 86 ? -6.492 -2.216 34.175 1.00 74.00 86 THR A C 1
ATOM 670 O O . THR A 1 86 ? -6.150 -1.941 33.030 1.00 74.00 86 THR A O 1
ATOM 673 N N . GLU A 1 87 ? -6.432 -3.445 34.674 1.00 76.94 87 GLU A N 1
ATOM 674 C CA . GLU A 1 87 ? -5.918 -4.600 33.959 1.00 76.94 87 GLU A CA 1
ATOM 675 C C . GLU A 1 87 ? -6.743 -4.914 32.693 1.00 76.94 87 GLU A C 1
ATOM 677 O O . GLU A 1 87 ? -6.164 -5.148 31.632 1.00 76.94 87 GLU A O 1
ATOM 682 N N . LEU A 1 88 ? -8.086 -4.890 32.754 1.00 72.88 88 LEU A N 1
ATOM 683 C CA . LEU A 1 88 ? -8.948 -5.162 31.590 1.00 72.88 88 LEU A CA 1
ATOM 684 C C . LEU A 1 88 ? -8.780 -4.090 30.520 1.00 72.88 88 LEU A C 1
ATOM 686 O O . LEU A 1 88 ? -8.632 -4.416 29.345 1.00 72.88 88 LEU A O 1
ATOM 690 N N . ILE A 1 89 ? -8.786 -2.822 30.928 1.00 73.25 89 ILE A N 1
ATOM 691 C CA . ILE A 1 89 ? -8.579 -1.694 30.022 1.00 73.25 89 ILE A CA 1
ATOM 692 C C . ILE A 1 89 ? -7.204 -1.820 29.374 1.00 73.25 89 ILE A C 1
ATOM 694 O O . ILE A 1 89 ? -7.130 -1.777 28.154 1.00 73.25 89 ILE A O 1
ATOM 698 N N . GLN A 1 90 ? -6.150 -2.078 30.152 1.00 72.81 90 GLN A N 1
ATOM 699 C CA . GLN A 1 90 ? -4.797 -2.255 29.631 1.00 72.81 90 GLN A CA 1
ATOM 700 C C . GLN A 1 90 ? -4.701 -3.442 28.667 1.00 72.81 90 GLN A C 1
ATOM 702 O O . GLN A 1 90 ? -4.080 -3.321 27.614 1.00 72.81 90 GLN A O 1
ATOM 707 N N . LYS A 1 91 ? -5.328 -4.584 28.977 1.00 71.38 91 LYS A N 1
ATOM 708 C CA . LYS A 1 91 ? -5.352 -5.760 28.093 1.00 71.38 91 LYS A CA 1
ATOM 709 C C . LYS A 1 91 ? -6.084 -5.453 26.787 1.00 71.38 91 LYS A C 1
ATOM 711 O O . LYS A 1 91 ? -5.637 -5.878 25.730 1.00 71.38 91 LYS A O 1
ATOM 716 N N . ILE A 1 92 ? -7.169 -4.688 26.838 1.00 67.12 92 ILE A N 1
ATOM 717 C CA . ILE A 1 92 ? -7.927 -4.275 25.654 1.00 67.12 92 ILE A CA 1
ATOM 718 C C . ILE A 1 92 ? -7.124 -3.276 24.826 1.00 67.12 92 ILE A C 1
ATOM 720 O O . ILE A 1 92 ? -6.937 -3.506 23.640 1.00 67.12 92 ILE A O 1
ATOM 724 N N . THR A 1 93 ? -6.601 -2.209 25.431 1.00 66.00 93 THR A N 1
ATOM 725 C CA . THR A 1 93 ? -5.866 -1.165 24.705 1.00 66.00 93 THR A CA 1
ATOM 726 C C . THR A 1 93 ? -4.550 -1.685 24.141 1.00 66.00 93 THR A C 1
ATOM 728 O O . THR A 1 93 ? -4.302 -1.477 22.968 1.00 66.00 93 THR A O 1
ATOM 731 N N . SER A 1 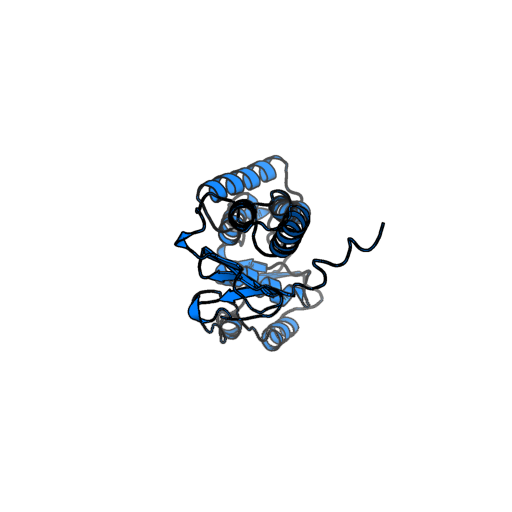94 ? -3.768 -2.468 24.893 1.00 64.19 94 SER A N 1
ATOM 732 C CA . SER A 1 94 ? -2.504 -3.043 24.390 1.00 64.19 94 SER A CA 1
ATOM 733 C C . SER A 1 94 ? -2.680 -4.036 23.236 1.00 64.19 94 SER A C 1
ATOM 735 O O . SER A 1 94 ? -1.780 -4.179 22.414 1.00 64.19 94 SER A O 1
ATOM 737 N N . ASN A 1 95 ? -3.826 -4.725 23.153 1.00 59.72 95 ASN A N 1
ATOM 738 C CA . ASN A 1 95 ? -4.128 -5.638 22.044 1.00 59.72 95 ASN A CA 1
ATOM 739 C C . ASN A 1 95 ? -4.881 -4.945 20.892 1.00 59.72 95 ASN A C 1
ATOM 741 O O . ASN A 1 95 ? -4.853 -5.436 19.766 1.00 59.72 95 ASN A O 1
ATOM 745 N N . LEU A 1 96 ? -5.538 -3.809 21.148 1.00 54.62 96 LEU A N 1
ATOM 746 C CA . LEU A 1 96 ? -6.189 -2.982 20.127 1.00 54.62 96 LEU A CA 1
ATOM 747 C C . LEU A 1 96 ? -5.268 -1.929 19.510 1.00 54.62 96 LEU A C 1
ATOM 749 O O . LEU A 1 96 ? -5.509 -1.564 18.364 1.00 54.62 96 LEU A O 1
ATOM 753 N N . ASP A 1 97 ? -4.198 -1.513 20.191 1.00 43.41 97 ASP A N 1
ATOM 754 C CA . ASP A 1 97 ? -3.101 -0.726 19.603 1.00 43.41 97 ASP A CA 1
ATOM 755 C C . ASP A 1 97 ? -2.433 -1.473 18.439 1.00 43.41 97 ASP A C 1
ATOM 757 O O . ASP A 1 97 ? -1.778 -0.872 17.596 1.00 43.41 97 ASP A O 1
ATOM 761 N N . TYR A 1 98 ? -2.673 -2.782 18.318 1.00 40.41 98 TYR A N 1
ATOM 762 C CA . TYR A 1 98 ? -2.282 -3.552 17.144 1.00 40.41 98 TYR A CA 1
ATOM 763 C C . TYR A 1 98 ? -3.236 -3.400 15.946 1.00 40.41 98 TYR A C 1
ATOM 765 O O . TYR A 1 98 ? -2.840 -3.739 14.833 1.00 40.41 98 TYR A O 1
ATOM 773 N N . GLN A 1 99 ? -4.489 -2.948 16.125 1.00 38.41 99 GLN A N 1
ATOM 774 C CA . GLN A 1 99 ? -5.512 -2.994 15.062 1.00 38.41 99 GLN A CA 1
ATOM 775 C C . GLN A 1 99 ? -6.542 -1.853 15.016 1.00 38.41 99 GLN A C 1
ATOM 777 O O . GLN A 1 99 ? -7.488 -1.926 14.225 1.00 38.41 99 GLN A O 1
ATOM 782 N N . HIS A 1 100 ? -6.359 -0.757 15.751 1.00 32.41 100 HIS A N 1
ATOM 783 C CA . HIS A 1 100 ? -7.078 0.474 15.445 1.00 32.41 100 HIS A CA 1
ATOM 784 C C . HIS A 1 100 ? -6.272 1.720 15.787 1.00 32.41 100 HIS A C 1
ATOM 786 O O . HIS A 1 100 ? -6.007 1.960 16.962 1.00 32.41 100 HIS A O 1
ATOM 792 N N . PRO A 1 101 ? -5.936 2.554 14.791 1.00 36.62 101 PRO A N 1
ATOM 793 C CA . PRO A 1 101 ? -5.183 3.755 15.056 1.00 36.62 101 PRO A CA 1
ATOM 794 C C . PRO A 1 101 ? -6.093 4.728 15.818 1.00 36.62 101 PRO A C 1
ATOM 796 O O . PRO A 1 101 ? -7.027 5.301 15.255 1.00 36.62 101 PRO A O 1
ATOM 799 N N . GLN A 1 102 ? -5.774 4.994 17.088 1.00 39.28 102 GLN A N 1
ATOM 800 C CA . GLN A 1 102 ? -5.491 6.398 17.372 1.00 39.28 102 GLN A CA 1
ATOM 801 C C . GLN A 1 102 ? -4.436 6.791 16.350 1.00 39.28 102 GLN A C 1
ATOM 803 O O . GLN A 1 102 ? -3.506 6.017 16.166 1.00 39.28 102 GLN A O 1
ATOM 808 N N . ILE A 1 103 ? -4.669 7.870 15.605 1.00 42.91 103 ILE A N 1
ATOM 809 C CA . ILE A 1 103 ? -3.737 8.423 14.617 1.00 42.91 103 ILE A CA 1
ATOM 810 C C . ILE A 1 103 ? -2.380 8.513 15.305 1.00 42.91 103 ILE A C 1
ATOM 812 O O . ILE A 1 103 ? -2.103 9.446 16.059 1.00 42.91 103 ILE A O 1
ATOM 816 N N . ASP A 1 104 ? -1.602 7.455 15.137 1.00 42.62 104 ASP A N 1
ATOM 817 C CA . ASP A 1 104 ? -0.320 7.323 15.759 1.00 42.62 104 ASP A CA 1
ATOM 818 C C . ASP A 1 104 ? 0.559 8.108 14.823 1.00 42.62 104 ASP A C 1
ATOM 820 O O . ASP A 1 104 ? 0.936 7.648 13.738 1.00 42.62 104 ASP A O 1
ATOM 824 N N . HIS A 1 105 ? 0.796 9.358 15.210 1.00 45.50 105 HIS A N 1
ATOM 825 C CA . HIS A 1 105 ? 1.757 10.186 14.520 1.00 45.50 105 HIS A CA 1
ATOM 826 C C . HIS A 1 105 ? 3.073 9.421 14.345 1.00 45.50 105 HIS A C 1
ATOM 828 O O . HIS A 1 105 ? 3.767 9.714 13.387 1.00 45.50 105 HIS A O 1
ATOM 834 N N . GLU A 1 106 ? 3.384 8.414 15.171 1.00 41.34 106 GLU A N 1
ATOM 835 C CA . GLU A 1 106 ? 4.554 7.552 15.044 1.00 41.34 106 GLU A CA 1
ATOM 836 C C . GLU A 1 106 ? 4.484 6.578 13.847 1.00 41.34 106 GLU A C 1
ATOM 838 O O . GLU A 1 106 ? 5.425 6.557 13.059 1.00 41.34 106 GLU A O 1
ATOM 843 N N . VAL A 1 107 ? 3.373 5.866 13.599 1.00 46.31 107 VAL A N 1
ATOM 844 C CA . VAL A 1 107 ? 3.210 4.991 12.407 1.00 46.31 107 VAL A CA 1
ATOM 845 C C . VAL A 1 107 ? 3.079 5.810 11.115 1.00 46.31 107 VAL A C 1
ATOM 847 O O . VAL A 1 107 ? 3.588 5.429 10.056 1.00 46.31 107 VAL A O 1
ATOM 850 N N . GLU A 1 108 ? 2.427 6.971 11.186 1.00 54.72 108 GLU A N 1
ATOM 851 C CA . GLU A 1 108 ? 2.303 7.898 10.057 1.00 54.72 108 GLU A CA 1
ATOM 852 C C . GLU A 1 108 ? 3.636 8.587 9.738 1.00 54.72 108 GLU A C 1
ATOM 854 O O . GLU A 1 108 ? 4.000 8.717 8.564 1.00 54.72 108 GLU A O 1
ATOM 859 N N . LEU A 1 109 ? 4.406 8.954 10.770 1.00 52.62 109 LEU A N 1
ATOM 860 C CA . LEU A 1 109 ? 5.785 9.412 10.633 1.00 52.62 109 LEU A CA 1
ATOM 861 C C . LEU A 1 109 ? 6.687 8.295 10.142 1.00 52.62 109 LEU A C 1
ATOM 863 O O . LEU A 1 109 ? 7.542 8.602 9.334 1.00 52.62 109 LEU A O 1
ATOM 867 N N . GLU A 1 110 ? 6.509 7.035 10.538 1.00 58.31 110 GLU A N 1
ATOM 868 C CA . GLU A 1 110 ? 7.316 5.920 10.034 1.00 58.31 110 GLU A CA 1
ATOM 869 C C . GLU A 1 110 ? 7.061 5.696 8.537 1.00 58.31 110 GLU A C 1
ATOM 871 O O . GLU A 1 110 ? 7.986 5.451 7.764 1.00 58.31 110 GLU A O 1
ATOM 876 N N . LEU A 1 111 ? 5.813 5.836 8.081 1.00 56.97 111 LEU A N 1
ATOM 877 C CA . LEU A 1 111 ? 5.469 5.729 6.665 1.00 56.97 111 LEU A CA 1
ATOM 878 C C . LEU A 1 111 ? 6.012 6.916 5.852 1.00 56.97 111 LEU A C 1
ATOM 880 O O . LEU A 1 111 ? 6.578 6.729 4.772 1.00 56.97 111 LEU A O 1
ATOM 884 N N . ILE A 1 112 ? 5.885 8.133 6.387 1.00 58.59 112 ILE A N 1
ATOM 885 C CA . ILE A 1 112 ? 6.486 9.345 5.820 1.00 58.59 112 ILE A CA 1
ATOM 886 C C . ILE A 1 112 ? 8.019 9.229 5.837 1.00 58.59 112 ILE A C 1
ATOM 888 O O . ILE A 1 112 ? 8.659 9.520 4.833 1.00 58.59 112 ILE A O 1
ATOM 892 N N . GLN A 1 113 ? 8.615 8.708 6.907 1.00 61.25 113 GLN A N 1
ATOM 893 C CA . GLN A 1 113 ? 10.042 8.428 7.039 1.00 61.25 113 GLN A CA 1
ATOM 894 C C . GLN A 1 113 ? 10.479 7.354 6.059 1.00 61.25 113 GLN A C 1
ATOM 896 O O . GLN A 1 113 ? 11.534 7.518 5.476 1.00 61.25 113 GLN A O 1
ATOM 901 N N . LYS A 1 114 ? 9.700 6.307 5.781 1.00 62.41 114 LYS A N 1
ATOM 902 C CA . LYS A 1 114 ? 10.011 5.327 4.725 1.00 62.41 114 LYS A CA 1
ATOM 903 C C . LYS A 1 114 ? 9.985 5.974 3.342 1.00 62.41 114 LYS A C 1
ATOM 905 O O . LYS A 1 114 ? 10.863 5.694 2.532 1.00 62.41 114 LYS A O 1
ATOM 910 N N . ILE A 1 115 ? 9.041 6.885 3.086 1.00 58.22 115 ILE A N 1
ATOM 911 C CA . ILE A 1 115 ? 9.008 7.682 1.848 1.00 58.22 115 ILE A CA 1
ATOM 912 C C . ILE A 1 115 ? 10.241 8.602 1.753 1.00 58.22 115 ILE A C 1
ATOM 914 O O . ILE A 1 115 ? 10.825 8.711 0.680 1.00 58.22 115 ILE A O 1
ATOM 918 N N . ILE A 1 116 ? 10.665 9.209 2.865 1.00 59.19 116 ILE A N 1
ATOM 919 C CA . ILE A 1 116 ? 11.827 10.114 2.952 1.00 59.19 116 ILE A CA 1
ATOM 920 C C . ILE A 1 116 ? 13.156 9.367 2.938 1.00 59.19 116 ILE A C 1
ATOM 922 O O . ILE A 1 116 ? 14.130 9.868 2.409 1.00 59.19 116 ILE A O 1
ATOM 926 N N . SER A 1 117 ? 13.223 8.175 3.511 1.00 57.09 117 SER A N 1
ATOM 927 C CA . SER A 1 117 ? 14.453 7.384 3.612 1.00 57.09 117 SER A CA 1
ATOM 928 C C . SER A 1 117 ? 14.762 6.689 2.288 1.00 57.09 117 SER A C 1
ATOM 930 O O . SER A 1 117 ? 15.915 6.395 1.992 1.00 57.09 117 SER A O 1
ATOM 932 N N . ALA A 1 118 ? 13.731 6.437 1.476 1.00 53.88 118 ALA A N 1
ATOM 933 C CA . ALA A 1 118 ? 13.856 5.821 0.161 1.00 53.88 118 ALA A CA 1
ATOM 934 C C . ALA A 1 118 ? 14.278 6.802 -0.949 1.00 53.88 118 ALA A C 1
ATOM 936 O O . ALA A 1 118 ? 14.563 6.362 -2.061 1.00 53.88 118 ALA A O 1
ATOM 937 N N . ALA A 1 119 ? 14.317 8.111 -0.690 1.00 55.84 119 ALA A N 1
ATOM 938 C CA . ALA A 1 119 ? 14.676 9.114 -1.687 1.00 55.84 119 ALA A CA 1
ATOM 939 C C . ALA A 1 119 ? 15.478 10.242 -1.026 1.00 55.84 119 ALA A C 1
ATOM 941 O O . ALA A 1 119 ? 15.156 10.660 0.072 1.00 55.84 119 ALA A O 1
ATOM 942 N N . ASN A 1 120 ? 16.518 10.775 -1.668 1.00 63.56 120 ASN A N 1
ATOM 943 C CA . ASN A 1 120 ? 17.219 11.979 -1.191 1.00 63.56 120 ASN A CA 1
ATOM 944 C C . ASN A 1 120 ? 16.305 13.219 -1.318 1.00 63.56 120 ASN A C 1
ATOM 946 O O . ASN A 1 120 ? 16.507 14.070 -2.183 1.00 63.56 120 ASN A O 1
ATOM 950 N N . ILE A 1 121 ? 15.252 13.280 -0.503 1.00 70.50 121 ILE A N 1
ATOM 951 C CA . ILE A 1 121 ? 14.203 14.297 -0.534 1.00 70.50 121 ILE A CA 1
ATOM 952 C C . ILE A 1 121 ? 14.731 15.570 0.138 1.00 70.50 121 ILE A C 1
ATOM 954 O O . ILE A 1 121 ? 15.274 15.521 1.243 1.00 70.50 121 ILE A O 1
ATOM 958 N N . SER A 1 122 ? 14.574 16.723 -0.516 1.00 79.00 122 SER A N 1
ATOM 959 C CA . SER A 1 122 ? 14.956 18.008 0.079 1.00 79.00 122 SER A CA 1
ATOM 960 C C . SER A 1 122 ? 14.021 18.399 1.237 1.00 79.00 122 SER A C 1
ATOM 962 O O . SER A 1 122 ? 12.898 17.905 1.356 1.00 79.00 122 SER A O 1
ATOM 964 N N . VAL A 1 123 ? 14.440 19.337 2.096 1.00 71.62 123 VAL A N 1
ATOM 965 C CA . VAL A 1 123 ? 13.579 19.859 3.181 1.00 71.62 123 VAL A CA 1
ATOM 966 C C . VAL A 1 123 ? 12.289 20.489 2.630 1.00 71.62 123 VAL A C 1
ATOM 968 O O . VAL A 1 123 ? 11.231 20.387 3.256 1.00 71.62 123 VAL A O 1
ATOM 971 N N . ASP A 1 124 ? 12.353 21.117 1.456 1.00 75.06 124 ASP A N 1
ATOM 972 C CA . ASP A 1 124 ? 11.189 21.738 0.820 1.00 75.06 124 ASP A CA 1
ATOM 973 C C . ASP A 1 124 ? 10.208 20.691 0.280 1.00 75.06 124 ASP A C 1
ATOM 975 O O . ASP A 1 124 ? 8.996 20.814 0.484 1.00 75.06 124 ASP A O 1
ATOM 979 N N . ASP A 1 125 ? 10.722 19.608 -0.304 1.00 80.81 125 ASP A N 1
ATOM 980 C CA . ASP A 1 125 ? 9.906 18.466 -0.719 1.00 80.81 125 ASP A CA 1
ATOM 981 C C . ASP A 1 125 ? 9.241 17.789 0.491 1.00 80.81 125 ASP A C 1
ATOM 983 O O . ASP A 1 125 ? 8.058 17.445 0.440 1.00 80.81 125 ASP A O 1
ATOM 987 N N . PHE A 1 126 ? 9.949 17.664 1.620 1.00 81.19 126 PHE A N 1
ATOM 988 C CA . PHE A 1 126 ? 9.365 17.157 2.864 1.00 81.19 126 PHE A CA 1
ATOM 989 C C . PHE A 1 126 ? 8.192 18.022 3.339 1.00 81.19 126 PHE A C 1
ATOM 991 O O . PHE A 1 126 ? 7.115 17.502 3.640 1.00 81.19 126 PHE A O 1
ATOM 998 N N . ARG A 1 127 ? 8.364 19.350 3.367 1.00 81.81 127 ARG A N 1
ATOM 999 C CA . ARG A 1 127 ? 7.288 20.283 3.740 1.00 81.81 127 ARG A CA 1
ATOM 1000 C C . ARG A 1 127 ? 6.079 20.141 2.822 1.00 81.81 127 ARG A C 1
ATOM 1002 O O . ARG A 1 127 ? 4.944 20.205 3.297 1.00 81.81 127 ARG A O 1
ATOM 1009 N N . LEU A 1 128 ? 6.305 19.926 1.526 1.00 86.88 128 LEU A N 1
ATOM 1010 C CA . LEU A 1 128 ? 5.234 19.675 0.568 1.00 86.88 128 LEU A CA 1
ATOM 1011 C C . LEU A 1 128 ? 4.490 18.367 0.873 1.00 86.88 128 LEU A C 1
ATOM 1013 O O . LEU A 1 128 ? 3.260 18.389 0.945 1.00 86.88 128 LEU A O 1
ATOM 1017 N N . ILE A 1 129 ? 5.216 17.263 1.085 1.00 85.00 129 ILE A N 1
ATOM 1018 C CA . ILE A 1 129 ? 4.648 15.955 1.455 1.00 85.00 129 ILE A CA 1
ATOM 1019 C C . ILE A 1 129 ? 3.804 16.091 2.724 1.00 85.00 129 ILE A C 1
ATOM 1021 O O . ILE A 1 129 ? 2.634 15.707 2.732 1.00 85.00 129 ILE A O 1
ATOM 1025 N N . TYR A 1 130 ? 4.368 16.701 3.767 1.00 83.69 130 TYR A N 1
ATOM 1026 C CA . TYR A 1 130 ? 3.704 16.885 5.053 1.00 83.69 130 TYR A CA 1
ATOM 1027 C C . TYR A 1 130 ? 2.444 17.753 4.936 1.00 83.69 130 TYR A C 1
ATOM 1029 O O . TYR A 1 130 ? 1.404 17.427 5.503 1.00 83.69 130 TYR A O 1
ATOM 1037 N N . ARG A 1 131 ? 2.481 18.824 4.132 1.00 88.44 131 ARG A N 1
ATOM 1038 C CA . ARG A 1 131 ? 1.302 19.664 3.877 1.00 88.44 131 ARG A CA 1
ATOM 1039 C C . ARG A 1 131 ? 0.177 18.887 3.189 1.00 88.44 131 ARG A C 1
ATOM 1041 O O . ARG A 1 131 ? -0.971 19.008 3.606 1.00 88.44 131 ARG A O 1
ATOM 1048 N N . ILE A 1 132 ? 0.495 18.096 2.156 1.00 90.00 132 ILE A N 1
ATOM 1049 C CA . ILE A 1 132 ? -0.495 17.245 1.466 1.00 90.00 132 ILE A CA 1
ATOM 1050 C C . ILE A 1 132 ? -1.097 16.242 2.450 1.00 90.00 132 ILE A C 1
ATOM 1052 O O . ILE A 1 132 ? -2.309 16.024 2.437 1.00 90.00 132 ILE A O 1
ATOM 1056 N N . PHE A 1 133 ? -0.253 15.656 3.300 1.00 86.50 133 PHE A N 1
ATOM 1057 C CA . PHE A 1 133 ? -0.658 14.697 4.314 1.00 86.50 133 PHE A CA 1
ATOM 1058 C C . PHE A 1 133 ? -1.661 15.301 5.305 1.00 86.50 133 PHE A C 1
ATOM 1060 O O . PHE A 1 133 ? -2.794 14.828 5.376 1.00 86.50 133 PHE A O 1
ATOM 1067 N N . ILE A 1 134 ? -1.295 16.392 5.989 1.00 84.31 134 ILE A N 1
ATOM 1068 C CA . ILE A 1 134 ? -2.152 17.055 6.985 1.00 84.31 134 ILE A CA 1
ATOM 1069 C C . ILE A 1 134 ? -3.476 17.513 6.373 1.00 84.31 134 ILE A C 1
ATOM 1071 O O . ILE A 1 134 ? -4.532 17.254 6.946 1.00 84.31 134 ILE A O 1
ATOM 1075 N N . GLN A 1 135 ? -3.439 18.138 5.192 1.00 90.06 135 GLN A N 1
ATOM 1076 C CA . GLN A 1 135 ? -4.659 18.567 4.511 1.00 90.06 135 GLN A CA 1
ATOM 1077 C C . GLN A 1 135 ? -5.574 17.372 4.204 1.00 90.06 135 GLN A C 1
ATOM 1079 O O . GLN A 1 135 ? -6.774 17.420 4.453 1.00 90.06 135 GLN A O 1
ATOM 1084 N N . SER A 1 136 ? -5.014 16.276 3.692 1.00 89.69 136 SER A N 1
ATOM 1085 C CA . SER A 1 136 ? -5.804 15.098 3.327 1.00 89.69 136 SER A CA 1
ATOM 1086 C C . SER A 1 136 ? -6.385 14.379 4.548 1.00 89.69 136 SER A C 1
ATOM 1088 O O . SER A 1 136 ? -7.504 13.873 4.481 1.00 89.69 136 SER A O 1
ATOM 1090 N N . MET A 1 137 ? -5.654 14.370 5.667 1.00 82.50 137 MET A N 1
ATOM 1091 C CA . MET A 1 137 ? -6.145 13.866 6.952 1.00 82.50 137 MET A CA 1
ATOM 1092 C C . MET A 1 137 ? -7.313 14.708 7.477 1.00 82.50 137 MET A C 1
ATOM 1094 O O . MET A 1 137 ? -8.325 14.153 7.893 1.00 82.50 137 MET A O 1
AT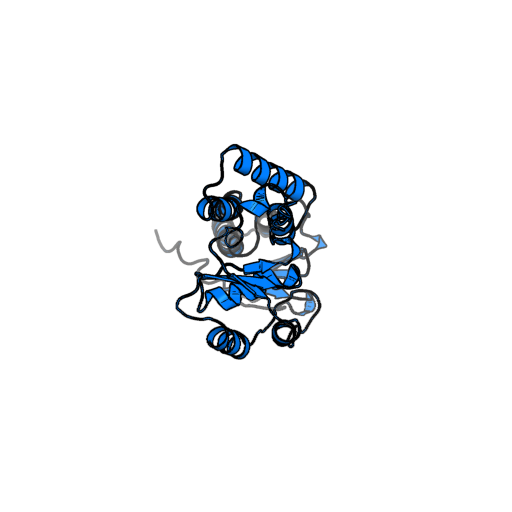OM 1098 N N . GLN A 1 138 ? -7.219 16.040 7.395 1.00 82.00 138 GLN A N 1
ATOM 1099 C CA . GLN A 1 138 ? -8.313 16.951 7.764 1.00 82.00 138 GLN A CA 1
ATOM 1100 C C . GLN A 1 138 ? -9.561 16.759 6.888 1.00 82.00 138 GLN A C 1
ATOM 1102 O O . GLN A 1 138 ? -10.681 16.926 7.360 1.00 82.00 138 GLN A O 1
ATOM 1107 N N . GLU A 1 139 ? -9.374 16.363 5.628 1.00 89.75 139 GLU A N 1
ATOM 1108 C CA . GLU A 1 139 ? -10.451 15.991 4.701 1.00 89.75 139 GLU A CA 1
ATOM 1109 C C . GLU A 1 139 ? -11.019 14.577 4.962 1.00 89.75 139 GLU A C 1
ATOM 1111 O O . GLU A 1 139 ? -11.914 14.135 4.242 1.00 89.75 139 GLU A O 1
ATOM 1116 N N . GLY A 1 140 ? -10.509 13.843 5.960 1.00 83.25 140 GLY A N 1
ATOM 1117 C CA . GLY A 1 140 ? -10.969 12.494 6.307 1.00 83.25 140 GLY A CA 1
ATOM 1118 C C . GLY A 1 140 ? -10.610 11.427 5.268 1.00 83.25 140 GLY A C 1
ATOM 1119 O O . GLY A 1 140 ? -11.284 10.400 5.170 1.00 83.25 140 GLY A O 1
ATOM 1120 N N . LYS A 1 141 ? -9.576 11.655 4.448 1.00 83.50 141 LYS A N 1
ATOM 1121 C CA . LYS A 1 141 ? -9.149 10.686 3.430 1.00 83.50 141 LYS A CA 1
ATOM 1122 C C . LYS A 1 141 ? -8.475 9.478 4.078 1.00 83.50 141 LYS A C 1
ATOM 1124 O O . LYS A 1 141 ? -7.641 9.611 4.965 1.00 83.50 141 LYS A O 1
ATOM 1129 N N . ALA A 1 142 ? -8.764 8.290 3.554 1.00 80.94 142 ALA A N 1
ATOM 1130 C CA . ALA A 1 142 ? -8.047 7.076 3.934 1.00 80.94 142 ALA A CA 1
ATOM 1131 C C . ALA A 1 142 ? -6.556 7.161 3.551 1.00 80.94 142 ALA A C 1
ATOM 1133 O O . ALA A 1 142 ? -6.217 7.661 2.476 1.00 80.94 142 ALA A O 1
ATOM 1134 N N . VAL A 1 143 ? -5.665 6.618 4.390 1.00 79.06 143 VAL A N 1
ATOM 1135 C CA . VAL A 1 143 ? -4.195 6.707 4.244 1.00 79.06 143 VAL A CA 1
ATOM 1136 C C . VAL A 1 143 ? -3.704 6.296 2.849 1.00 79.06 143 VAL A C 1
ATOM 1138 O O . VAL A 1 143 ? -2.879 6.981 2.248 1.00 79.06 143 VAL A O 1
ATOM 1141 N N . ASN A 1 144 ? -4.257 5.229 2.266 1.00 77.50 144 ASN A N 1
ATOM 1142 C CA . ASN A 1 144 ? -3.915 4.789 0.909 1.00 77.50 144 ASN A CA 1
ATOM 1143 C C . ASN A 1 144 ? -4.205 5.857 -0.166 1.00 77.50 144 ASN A C 1
ATOM 1145 O O . ASN A 1 144 ? -3.441 5.989 -1.125 1.00 77.50 144 ASN A O 1
ATOM 1149 N N . LYS A 1 145 ? -5.271 6.649 -0.000 1.00 85.00 145 LYS A N 1
ATOM 1150 C CA . LYS A 1 145 ? -5.590 7.787 -0.874 1.00 85.00 145 LYS A CA 1
ATOM 1151 C C . LYS A 1 145 ? -4.616 8.940 -0.672 1.00 85.00 145 LYS A C 1
ATOM 1153 O O . LYS A 1 145 ? -4.235 9.570 -1.655 1.00 85.00 145 LYS A O 1
ATOM 1158 N N . ILE A 1 146 ? -4.173 9.175 0.560 1.00 87.44 146 ILE A N 1
ATOM 1159 C CA . ILE A 1 146 ? -3.166 10.198 0.868 1.00 87.44 146 ILE A CA 1
ATOM 1160 C C . ILE A 1 146 ? -1.830 9.846 0.206 1.00 87.44 146 ILE A C 1
ATOM 1162 O O . ILE A 1 146 ? -1.273 10.664 -0.523 1.00 87.44 146 ILE A O 1
ATOM 1166 N N . ILE A 1 147 ? -1.356 8.605 0.367 1.00 84.50 147 ILE A N 1
ATOM 1167 C CA . ILE A 1 147 ? -0.133 8.107 -0.286 1.00 84.50 147 ILE A CA 1
ATOM 1168 C C . ILE A 1 147 ? -0.241 8.259 -1.804 1.00 84.50 147 ILE A C 1
ATOM 1170 O O . ILE A 1 147 ? 0.686 8.743 -2.451 1.00 84.50 147 ILE A O 1
ATOM 1174 N N . GLN A 1 148 ? -1.377 7.864 -2.384 1.00 86.06 148 GLN A N 1
ATOM 1175 C CA . GLN A 1 148 ? -1.629 8.028 -3.812 1.00 86.06 148 GLN A CA 1
ATOM 1176 C C . GLN A 1 148 ? -1.526 9.505 -4.226 1.00 86.06 148 GLN A C 1
ATOM 1178 O O . GLN A 1 148 ? -0.849 9.815 -5.201 1.00 86.06 148 GLN A O 1
ATOM 1183 N N . GLN A 1 149 ? -2.144 10.423 -3.482 1.00 91.88 149 GLN A N 1
ATOM 1184 C CA . GLN A 1 149 ? -2.096 11.856 -3.775 1.00 91.88 149 GLN A CA 1
ATOM 1185 C C . GLN A 1 149 ? -0.671 12.423 -3.692 1.00 91.88 149 GLN A C 1
ATOM 1187 O O . GLN A 1 149 ? -0.270 13.196 -4.562 1.00 91.88 149 GLN A O 1
ATOM 1192 N N . ILE A 1 150 ? 0.108 12.008 -2.690 1.00 90.44 150 ILE A N 1
ATOM 1193 C CA . ILE A 1 150 ? 1.524 12.373 -2.534 1.00 90.44 150 ILE A CA 1
ATOM 1194 C C . ILE A 1 150 ? 2.331 11.901 -3.750 1.00 90.44 150 ILE A C 1
ATOM 1196 O O . ILE A 1 150 ? 3.059 12.688 -4.347 1.00 90.44 150 ILE A O 1
ATOM 1200 N N . ARG A 1 151 ? 2.168 10.642 -4.170 1.00 90.12 151 ARG A N 1
ATOM 1201 C CA . ARG A 1 151 ? 2.902 10.065 -5.311 1.00 90.12 151 ARG A CA 1
ATOM 1202 C C . ARG A 1 151 ? 2.509 10.681 -6.654 1.00 90.12 151 ARG A C 1
ATOM 1204 O O . ARG A 1 151 ? 3.348 10.825 -7.539 1.00 90.12 151 ARG A O 1
ATOM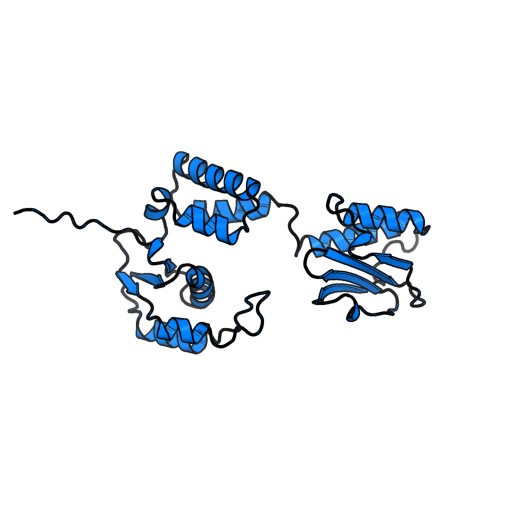 1211 N N . LEU A 1 152 ? 1.246 11.073 -6.803 1.00 91.25 152 LEU A N 1
ATOM 1212 C CA . LEU A 1 152 ? 0.749 11.739 -8.006 1.00 91.25 152 LEU A CA 1
ATOM 1213 C C . LEU A 1 152 ? 1.102 13.228 -8.062 1.00 91.25 152 LEU A C 1
ATOM 1215 O O . LEU A 1 152 ? 0.939 13.843 -9.118 1.00 91.25 152 LEU A O 1
ATOM 1219 N N . ASN A 1 153 ? 1.609 13.824 -6.985 1.00 92.56 153 ASN A N 1
ATOM 1220 C CA . ASN A 1 153 ? 2.069 15.203 -7.020 1.00 92.56 153 ASN A CA 1
ATOM 1221 C C . ASN A 1 153 ? 3.229 15.351 -8.019 1.00 92.56 153 ASN A C 1
ATOM 1223 O O . ASN A 1 153 ? 4.221 14.635 -7.931 1.00 92.56 153 ASN A O 1
ATOM 1227 N N . SER A 1 154 ? 3.118 16.283 -8.967 1.00 90.50 154 SER A N 1
ATOM 1228 C CA . SER A 1 154 ? 4.087 16.449 -10.061 1.00 90.50 154 SER A CA 1
ATOM 1229 C C . SER A 1 154 ? 5.513 16.743 -9.591 1.00 90.50 154 SER A C 1
ATOM 1231 O O . SER A 1 154 ? 6.459 16.340 -10.264 1.00 90.50 154 SER A O 1
ATOM 1233 N N . HIS A 1 155 ? 5.676 17.411 -8.446 1.00 87.69 155 HIS A N 1
ATOM 1234 C CA . HIS A 1 155 ? 6.990 17.710 -7.889 1.00 87.69 155 HIS A CA 1
ATOM 1235 C C . HIS A 1 155 ? 7.637 16.453 -7.301 1.00 87.69 155 HIS A C 1
ATOM 1237 O O . HIS A 1 155 ? 8.770 16.134 -7.651 1.00 87.69 155 HIS A O 1
ATOM 1243 N N . ILE A 1 156 ? 6.880 15.702 -6.493 1.00 86.50 156 ILE A N 1
ATOM 1244 C CA . ILE A 1 156 ? 7.335 14.482 -5.805 1.00 86.50 156 ILE A CA 1
ATOM 1245 C C . ILE A 1 156 ? 7.534 13.326 -6.792 1.00 86.50 156 ILE A C 1
ATOM 1247 O O . ILE A 1 156 ? 8.456 12.527 -6.642 1.00 86.50 156 ILE A O 1
ATOM 1251 N N . ARG A 1 157 ? 6.698 13.250 -7.834 1.00 87.81 157 ARG A N 1
ATOM 1252 C CA . ARG A 1 157 ? 6.693 12.175 -8.835 1.00 87.81 157 ARG A CA 1
ATOM 1253 C C . ARG A 1 157 ? 8.074 11.914 -9.436 1.00 87.81 157 ARG A C 1
ATOM 1255 O O . ARG A 1 157 ? 8.451 10.762 -9.631 1.00 87.81 157 ARG A O 1
ATOM 1262 N N . ASN A 1 158 ? 8.842 12.971 -9.691 1.00 84.94 158 ASN A N 1
ATOM 1263 C CA . ASN A 1 158 ? 10.176 12.872 -10.288 1.00 84.94 158 ASN A CA 1
ATOM 1264 C C . ASN A 1 158 ? 11.205 12.180 -9.384 1.00 84.94 158 ASN A C 1
ATOM 1266 O O . ASN A 1 158 ? 12.218 11.711 -9.889 1.00 84.94 158 ASN A O 1
ATOM 1270 N N . TYR A 1 159 ? 10.938 12.111 -8.080 1.00 85.38 159 TYR A N 1
ATOM 1271 C CA . TYR A 1 159 ? 11.800 11.481 -7.080 1.00 85.38 159 TYR A CA 1
ATOM 1272 C C . TYR A 1 159 ? 11.331 10.077 -6.697 1.00 85.38 159 TYR A C 1
ATOM 1274 O O . TYR A 1 159 ? 11.944 9.429 -5.851 1.00 85.38 159 TYR A O 1
ATOM 1282 N N . LEU A 1 160 ? 10.230 9.594 -7.282 1.00 87.56 160 LEU A N 1
ATOM 1283 C CA . LEU A 1 160 ? 9.789 8.231 -7.033 1.00 87.56 160 LEU A CA 1
ATOM 1284 C C . LEU A 1 160 ? 10.829 7.254 -7.573 1.00 87.56 160 LEU A C 1
ATOM 1286 O O . LEU A 1 160 ? 11.273 7.359 -8.715 1.00 87.56 160 LEU A O 1
ATOM 1290 N N . TRP A 1 161 ? 11.169 6.268 -6.754 1.00 88.38 161 TRP A N 1
ATOM 1291 C CA . TRP A 1 161 ? 12.057 5.189 -7.152 1.00 88.38 161 TRP A CA 1
ATOM 1292 C C . TRP A 1 161 ? 11.570 4.516 -8.446 1.00 88.38 161 TRP A C 1
ATOM 1294 O O . TRP A 1 161 ? 10.401 4.132 -8.541 1.00 88.38 161 TRP A O 1
ATOM 1304 N N . GLY A 1 162 ? 12.461 4.407 -9.435 1.00 89.56 162 GLY A N 1
ATOM 1305 C CA . GLY A 1 162 ? 12.156 3.913 -10.780 1.00 89.56 162 GLY A CA 1
ATOM 1306 C C . GLY A 1 162 ? 11.865 4.997 -11.825 1.00 89.56 162 GLY A C 1
ATOM 1307 O O . GLY A 1 162 ? 11.735 4.655 -12.993 1.00 89.56 162 GLY A O 1
ATOM 1308 N N . ASN A 1 163 ? 11.755 6.279 -11.445 1.00 90.06 163 ASN A N 1
ATOM 1309 C CA . ASN A 1 163 ? 11.609 7.405 -12.389 1.00 90.06 163 ASN A CA 1
ATOM 1310 C C . ASN A 1 163 ? 12.938 8.089 -12.761 1.00 90.06 163 ASN A C 1
ATOM 1312 O O . ASN A 1 163 ? 12.929 9.067 -13.518 1.00 90.06 163 ASN A O 1
ATOM 1316 N N . ASP A 1 164 ? 14.068 7.620 -12.232 1.00 84.31 164 ASP A N 1
ATOM 1317 C CA . ASP A 1 164 ? 15.378 8.034 -12.728 1.00 84.31 164 ASP A CA 1
ATOM 1318 C C . ASP A 1 164 ? 15.675 7.387 -14.098 1.00 84.31 164 ASP A C 1
ATOM 1320 O O . ASP A 1 164 ? 14.975 6.482 -14.553 1.00 84.31 164 ASP A O 1
ATOM 1324 N N . GLN A 1 165 ? 16.676 7.910 -14.808 1.00 80.88 165 GLN A N 1
ATOM 1325 C CA . GLN A 1 165 ? 17.006 7.468 -16.169 1.00 80.88 165 GLN A CA 1
ATOM 1326 C C . GLN A 1 165 ? 17.736 6.112 -16.209 1.00 80.88 165 GLN A C 1
ATOM 1328 O O . GLN A 1 165 ? 18.123 5.675 -17.288 1.00 80.88 165 GLN A O 1
ATOM 1333 N N . GLU A 1 166 ? 17.947 5.457 -15.063 1.00 87.69 166 GLU A N 1
ATOM 1334 C CA . GLU A 1 166 ? 18.739 4.227 -14.962 1.00 87.69 166 GLU A CA 1
ATOM 1335 C C . GLU A 1 166 ? 17.896 2.948 -15.085 1.00 87.69 166 GLU A C 1
ATOM 1337 O O . GLU A 1 166 ? 18.467 1.857 -15.115 1.00 87.69 166 GLU A O 1
ATOM 1342 N N . TYR A 1 167 ? 16.562 3.058 -15.145 1.00 90.94 167 TYR A N 1
ATOM 1343 C CA . TYR A 1 167 ? 15.659 1.909 -15.257 1.00 90.94 167 TYR A CA 1
ATOM 1344 C C . TYR A 1 167 ? 15.010 1.790 -16.638 1.00 90.94 167 TYR A C 1
ATOM 1346 O O . TYR A 1 167 ? 14.448 2.746 -17.174 1.00 90.94 167 TYR A O 1
ATOM 1354 N N . ASP A 1 168 ? 14.969 0.561 -17.147 1.00 93.25 168 ASP A N 1
ATOM 1355 C CA . ASP A 1 168 ? 14.096 0.176 -18.249 1.00 93.25 168 ASP A CA 1
ATOM 1356 C C . ASP A 1 168 ? 12.668 -0.044 -17.732 1.00 93.25 168 ASP A C 1
ATOM 1358 O O . ASP A 1 168 ? 12.433 -0.765 -16.756 1.00 93.25 168 ASP A O 1
ATOM 1362 N N . PHE A 1 169 ? 11.679 0.551 -18.402 1.00 93.94 169 PHE A N 1
ATOM 1363 C CA . PHE A 1 169 ? 10.279 0.361 -18.027 1.00 93.94 169 PHE A CA 1
ATOM 1364 C C . PHE A 1 169 ? 9.727 -0.953 -18.574 1.00 93.94 169 PHE A C 1
ATOM 1366 O O . PHE A 1 169 ? 9.599 -1.129 -19.787 1.00 93.94 169 PHE A O 1
ATOM 1373 N N . LEU A 1 170 ? 9.314 -1.839 -17.670 1.00 95.44 170 LEU A N 1
ATOM 1374 C CA . LEU A 1 170 ? 8.599 -3.065 -17.999 1.00 95.44 170 LEU A CA 1
ATOM 1375 C C . LEU A 1 170 ? 7.107 -2.862 -17.725 1.00 95.44 170 LEU A C 1
ATOM 1377 O O . LEU A 1 170 ? 6.692 -2.707 -16.579 1.00 95.44 170 LEU A O 1
ATOM 1381 N N . TYR A 1 171 ? 6.286 -2.836 -18.772 1.00 95.12 171 TYR A N 1
ATOM 1382 C CA . TYR A 1 171 ? 4.844 -2.633 -18.625 1.00 95.12 171 TYR A CA 1
ATOM 1383 C C . TYR A 1 171 ? 4.151 -3.959 -18.347 1.00 95.1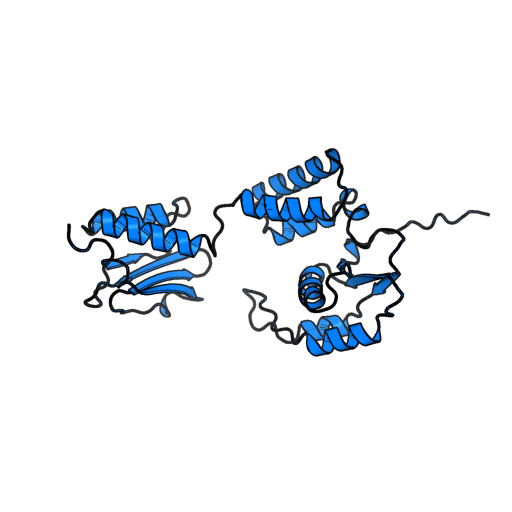2 171 TYR A C 1
ATOM 1385 O O . TYR A 1 171 ? 4.328 -4.935 -19.079 1.00 95.12 171 TYR A O 1
ATOM 1393 N N . LEU A 1 172 ? 3.345 -3.987 -17.290 1.00 92.94 172 LEU A N 1
ATOM 1394 C CA . LEU A 1 172 ? 2.485 -5.123 -17.008 1.00 92.94 172 LEU A CA 1
ATOM 1395 C C . LEU A 1 172 ? 1.264 -5.093 -17.919 1.00 92.94 172 LEU A C 1
ATOM 1397 O O . LEU A 1 172 ? 0.494 -4.134 -17.921 1.00 92.94 172 LEU A O 1
ATOM 1401 N N . GLU A 1 173 ? 1.091 -6.179 -18.664 1.00 90.19 173 GLU A N 1
ATOM 1402 C CA . GLU A 1 173 ? -0.091 -6.419 -19.481 1.00 90.19 173 GLU A CA 1
ATOM 1403 C C . GLU A 1 173 ? -1.329 -6.584 -18.594 1.00 90.19 173 GLU A C 1
ATOM 1405 O O . GLU A 1 173 ? -1.281 -7.220 -17.535 1.00 90.19 173 GLU A O 1
ATOM 1410 N N . ASP A 1 174 ? -2.458 -6.042 -19.052 1.00 86.31 174 ASP A N 1
ATOM 1411 C CA . ASP A 1 174 ? -3.716 -6.083 -18.306 1.00 86.31 174 ASP A CA 1
ATOM 1412 C C . ASP A 1 174 ? -4.158 -7.518 -17.991 1.00 86.31 174 ASP A C 1
ATOM 1414 O O . ASP A 1 174 ? -4.728 -7.751 -16.931 1.00 86.31 174 ASP A O 1
ATOM 1418 N N . ASP A 1 175 ? -3.875 -8.491 -18.859 1.00 86.06 175 ASP A N 1
ATOM 1419 C CA . ASP A 1 175 ? -4.271 -9.886 -18.638 1.00 86.06 175 ASP A CA 1
ATOM 1420 C C . ASP A 1 175 ? -3.484 -10.547 -17.500 1.00 86.06 175 ASP A C 1
ATOM 1422 O O . ASP A 1 175 ? -4.052 -11.295 -16.699 1.00 86.06 175 ASP A O 1
ATOM 1426 N N . LEU A 1 176 ? -2.205 -10.193 -17.342 1.00 85.56 176 LEU A N 1
ATOM 1427 C CA . LEU A 1 176 ? -1.406 -10.641 -16.205 1.00 85.56 176 LEU A CA 1
ATOM 1428 C C . LEU A 1 176 ? -1.930 -10.028 -14.898 1.00 85.56 176 LEU A C 1
ATOM 1430 O O . LEU A 1 176 ? -2.014 -10.721 -13.886 1.00 85.56 176 LEU A O 1
ATOM 1434 N N . ILE A 1 177 ? -2.358 -8.764 -14.922 1.00 84.06 177 ILE A N 1
ATOM 1435 C CA . ILE A 1 177 ? -2.980 -8.103 -13.767 1.00 84.06 177 ILE A CA 1
ATOM 1436 C C . ILE A 1 177 ? -4.354 -8.709 -13.447 1.00 84.06 177 ILE A C 1
ATOM 1438 O O . ILE A 1 177 ? -4.643 -8.966 -12.281 1.00 84.06 177 ILE A O 1
ATOM 1442 N N . LYS A 1 178 ? -5.187 -8.990 -14.457 1.00 82.38 178 LYS A N 1
ATOM 1443 C CA . LYS A 1 178 ? -6.488 -9.660 -14.279 1.00 82.38 178 LYS A CA 1
ATOM 1444 C C . LYS A 1 178 ? -6.334 -11.035 -13.641 1.00 82.38 178 LYS A C 1
ATOM 1446 O O . LYS A 1 178 ? -7.188 -11.419 -12.853 1.00 82.38 178 LYS A O 1
ATOM 1451 N N . SER A 1 179 ? -5.239 -11.753 -13.912 1.00 82.19 179 SER A N 1
ATOM 1452 C CA . SER A 1 179 ? -4.958 -13.025 -13.230 1.00 82.19 179 SER A CA 1
ATOM 1453 C C . SER A 1 179 ? -4.799 -12.871 -11.707 1.00 82.19 179 SER A C 1
ATOM 1455 O O . SER A 1 179 ? -5.042 -13.824 -10.970 1.00 82.19 179 SER A O 1
ATOM 1457 N N . LEU A 1 180 ? -4.471 -11.663 -11.226 1.00 77.25 180 LEU A N 1
ATOM 1458 C CA . LEU A 1 180 ? -4.450 -11.317 -9.801 1.00 77.25 180 LEU A CA 1
ATOM 1459 C C . LEU A 1 180 ? -5.852 -10.995 -9.255 1.00 77.25 180 LEU A C 1
ATOM 1461 O O . LEU A 1 180 ? -6.073 -11.135 -8.058 1.00 77.25 180 LEU A O 1
ATOM 1465 N N . GLU A 1 181 ? -6.799 -10.569 -10.101 1.00 68.88 181 GLU A N 1
ATOM 1466 C CA . GLU A 1 181 ? -8.153 -10.150 -9.695 1.00 68.88 181 GLU A CA 1
ATOM 1467 C C . GLU A 1 181 ? -9.107 -11.321 -9.398 1.00 68.88 181 GLU A C 1
ATOM 1469 O O . GLU A 1 181 ? -10.167 -11.099 -8.825 1.00 68.88 181 GLU A O 1
ATOM 1474 N N . ILE A 1 182 ? -8.764 -12.563 -9.759 1.00 55.81 182 ILE A N 1
ATOM 1475 C CA . ILE A 1 182 ? -9.732 -13.680 -9.836 1.00 55.81 182 ILE A CA 1
ATOM 1476 C C . ILE A 1 182 ? -10.368 -14.077 -8.482 1.00 55.81 182 ILE A C 1
ATOM 1478 O O . ILE A 1 182 ? -11.386 -14.761 -8.481 1.00 55.81 182 ILE A O 1
ATOM 1482 N N . ASN A 1 183 ? -9.878 -13.602 -7.332 1.00 52.19 183 ASN A N 1
ATOM 1483 C CA . ASN A 1 183 ? -10.368 -14.049 -6.019 1.00 52.19 183 ASN A CA 1
ATOM 1484 C C . ASN A 1 183 ? -10.926 -12.951 -5.095 1.00 52.19 183 ASN A C 1
ATOM 1486 O O . ASN A 1 183 ? -10.998 -13.167 -3.885 1.00 52.19 183 ASN A O 1
ATOM 1490 N N . THR A 1 184 ? -11.353 -11.791 -5.606 1.00 46.28 184 THR A N 1
ATOM 1491 C CA . THR A 1 184 ? -12.129 -10.834 -4.792 1.00 46.28 184 THR A CA 1
ATOM 1492 C C . THR A 1 184 ? -13.546 -11.356 -4.554 1.00 46.28 184 THR A C 1
ATOM 1494 O O . THR A 1 184 ? -14.495 -11.043 -5.270 1.00 46.28 184 THR A O 1
ATOM 1497 N N . ILE A 1 185 ? -13.691 -12.185 -3.522 1.00 43.56 185 ILE A N 1
ATOM 1498 C CA . ILE A 1 185 ? -14.986 -12.563 -2.965 1.00 43.56 185 ILE A CA 1
ATOM 1499 C C . ILE A 1 185 ? -15.330 -11.515 -1.899 1.00 43.56 185 ILE A C 1
ATOM 1501 O O . ILE A 1 185 ? -14.708 -11.489 -0.844 1.00 43.56 185 ILE A O 1
ATOM 1505 N N . SER A 1 186 ? -16.352 -10.699 -2.171 1.00 40.91 186 SER A N 1
ATOM 1506 C CA . SER A 1 186 ? -16.989 -9.720 -1.267 1.00 40.91 186 SER A CA 1
ATOM 1507 C C . SER A 1 186 ? -16.461 -8.276 -1.296 1.00 40.91 186 SER A C 1
ATOM 1509 O O . SER A 1 186 ? -15.271 -7.987 -1.286 1.00 40.91 186 SER A O 1
ATOM 1511 N N . SER A 1 187 ? -17.417 -7.348 -1.324 1.00 44.78 187 SER A N 1
ATOM 1512 C CA . SER A 1 187 ? -17.319 -5.932 -1.696 1.00 44.78 187 SER A CA 1
ATOM 1513 C C . SER A 1 187 ? -16.936 -4.971 -0.563 1.00 44.78 187 SER A C 1
ATOM 1515 O O . SER A 1 187 ? -17.207 -3.776 -0.678 1.00 44.78 187 SER A O 1
ATOM 1517 N N . VAL A 1 188 ? -16.385 -5.455 0.555 1.00 41.94 188 VAL A N 1
ATOM 1518 C CA . VAL A 1 188 ? -16.228 -4.618 1.768 1.00 41.94 188 VAL A CA 1
ATOM 1519 C C . VAL A 1 188 ? -14.800 -4.596 2.324 1.00 41.94 188 VAL A C 1
ATOM 1521 O O . VAL A 1 188 ? -14.404 -3.604 2.931 1.00 41.94 188 VAL A O 1
ATOM 1524 N N . VAL A 1 189 ? -13.975 -5.605 2.035 1.00 39.81 189 VAL A N 1
ATOM 1525 C CA . VAL A 1 189 ? -12.522 -5.570 2.263 1.00 39.81 189 VAL A CA 1
ATOM 1526 C C . VAL A 1 189 ? -11.881 -6.345 1.117 1.00 39.81 189 VAL A C 1
ATOM 1528 O O . VAL A 1 189 ? -12.114 -7.544 1.003 1.00 39.81 189 VAL A O 1
ATOM 1531 N N . ASP A 1 190 ? -11.099 -5.679 0.262 1.00 43.38 190 ASP A N 1
ATOM 1532 C CA . ASP A 1 190 ? -10.366 -6.312 -0.845 1.00 43.38 190 ASP A CA 1
ATOM 1533 C C . ASP A 1 190 ? -9.238 -7.214 -0.292 1.00 43.38 190 ASP A C 1
ATOM 1535 O O . ASP A 1 190 ? -8.050 -6.921 -0.433 1.00 43.38 190 ASP A O 1
ATOM 1539 N N . ILE A 1 191 ? -9.583 -8.320 0.373 1.00 41.72 191 ILE A N 1
ATOM 1540 C CA . ILE A 1 191 ? -8.637 -9.403 0.641 1.00 41.72 191 ILE A CA 1
ATOM 1541 C C . ILE A 1 191 ? -8.523 -10.180 -0.663 1.00 41.72 191 ILE A C 1
ATOM 1543 O O . ILE A 1 191 ? -9.230 -11.155 -0.910 1.00 41.72 191 ILE A O 1
ATOM 1547 N N . VAL A 1 192 ? -7.650 -9.698 -1.542 1.00 52.44 192 VAL A N 1
ATOM 1548 C CA . VAL A 1 192 ? -7.336 -10.399 -2.780 1.00 52.44 192 VAL A CA 1
ATOM 1549 C C . VAL A 1 192 ? -6.499 -11.620 -2.402 1.00 52.44 192 VAL A C 1
ATOM 1551 O O . VAL A 1 192 ? -5.306 -11.499 -2.119 1.00 52.44 192 VAL A O 1
ATOM 1554 N N . ALA A 1 193 ? -7.110 -12.806 -2.371 1.00 53.69 193 ALA A N 1
ATOM 1555 C CA . ALA A 1 193 ? -6.369 -14.059 -2.281 1.00 53.69 193 ALA A CA 1
ATOM 1556 C C . ALA A 1 193 ? -5.641 -14.291 -3.613 1.00 53.69 193 ALA A C 1
ATOM 1558 O O . ALA A 1 193 ? -6.106 -15.015 -4.491 1.00 53.69 193 ALA A O 1
ATOM 1559 N N . VAL A 1 194 ? -4.516 -13.612 -3.809 1.00 65.19 194 VAL A N 1
ATOM 1560 C CA . VAL A 1 194 ? -3.703 -13.773 -5.010 1.00 65.19 194 VAL A CA 1
ATOM 1561 C C . VAL A 1 194 ? -2.906 -15.064 -4.890 1.00 65.19 194 VAL A C 1
ATOM 1563 O O . VAL A 1 194 ? -2.283 -15.310 -3.862 1.00 65.19 194 VAL A O 1
ATOM 1566 N N . ASN A 1 195 ? -2.878 -15.872 -5.949 1.00 77.12 195 ASN A N 1
ATOM 1567 C CA . ASN A 1 195 ? -1.829 -16.873 -6.117 1.00 77.12 195 ASN A CA 1
ATOM 1568 C C . ASN A 1 195 ? -0.621 -16.186 -6.787 1.00 77.12 195 ASN A C 1
ATOM 1570 O O . ASN A 1 195 ? -0.641 -15.993 -8.007 1.00 77.12 195 ASN A O 1
ATOM 1574 N N . PRO A 1 196 ? 0.420 -15.782 -6.032 1.00 86.31 196 PRO A N 1
ATOM 1575 C CA . PRO A 1 196 ? 1.529 -15.011 -6.588 1.00 86.31 196 PRO A CA 1
ATOM 1576 C C . PRO A 1 196 ? 2.406 -15.846 -7.528 1.00 86.31 196 PRO A C 1
ATOM 1578 O O . PRO A 1 196 ? 3.176 -15.281 -8.298 1.00 86.31 196 PRO A O 1
ATOM 1581 N N . THR A 1 197 ? 2.303 -17.180 -7.499 1.00 89.75 197 THR A N 1
ATOM 1582 C CA . THR A 1 197 ? 3.219 -18.079 -8.210 1.00 89.75 197 THR A CA 1
ATOM 1583 C C . THR A 1 197 ? 3.188 -17.869 -9.718 1.00 89.75 197 THR A C 1
ATOM 1585 O O . THR A 1 197 ? 4.246 -17.797 -10.337 1.00 89.75 197 THR A O 1
ATOM 1588 N N . HIS A 1 198 ? 2.000 -17.741 -10.320 1.00 88.88 198 HIS A N 1
ATOM 1589 C CA . HIS A 1 198 ? 1.890 -17.492 -11.760 1.00 88.88 198 HIS A CA 1
ATOM 1590 C C . HIS A 1 198 ? 2.526 -16.148 -12.139 1.00 88.88 198 HIS A C 1
ATOM 1592 O O . HIS A 1 198 ? 3.349 -16.086 -13.047 1.00 88.88 198 HIS A O 1
ATOM 1598 N N . PHE A 1 199 ? 2.208 -15.093 -11.385 1.00 90.94 199 PHE A N 1
ATOM 1599 C CA . PHE A 1 199 ? 2.749 -13.756 -11.607 1.00 90.94 199 PHE A CA 1
ATOM 1600 C C . PHE A 1 199 ? 4.275 -13.712 -11.487 1.00 90.94 199 PHE A C 1
ATOM 1602 O O . PHE A 1 199 ? 4.949 -13.216 -12.384 1.00 90.94 199 PHE A O 1
ATOM 1609 N N . LEU A 1 200 ? 4.830 -14.278 -10.413 1.00 93.38 200 LEU A N 1
ATOM 1610 C CA . LEU A 1 200 ? 6.276 -14.315 -10.193 1.00 93.38 200 LEU A CA 1
ATOM 1611 C C . LEU A 1 200 ? 6.992 -15.155 -11.259 1.00 93.38 200 LEU A C 1
ATOM 1613 O O . LEU A 1 200 ? 8.053 -14.757 -11.729 1.00 93.38 200 LEU A O 1
ATOM 1617 N N . ASN A 1 201 ? 6.396 -16.264 -11.713 1.00 93.75 201 ASN A N 1
ATOM 1618 C CA . ASN A 1 201 ? 6.933 -17.051 -12.827 1.00 93.75 201 ASN A CA 1
ATOM 1619 C C . ASN A 1 201 ? 7.012 -16.245 -14.127 1.00 93.75 201 ASN A C 1
ATOM 1621 O O . ASN A 1 201 ? 8.021 -16.320 -14.825 1.00 93.75 201 ASN A O 1
ATOM 1625 N N . GLU A 1 202 ? 5.975 -15.473 -14.452 1.00 93.19 202 GLU A N 1
ATOM 1626 C CA . GLU A 1 202 ? 6.006 -14.588 -15.619 1.00 93.19 202 GLU A CA 1
ATOM 1627 C C . GLU A 1 202 ? 7.044 -13.476 -15.453 1.00 93.19 202 GLU A C 1
ATOM 1629 O O . GLU A 1 202 ? 7.746 -13.147 -16.411 1.00 93.19 202 GLU A O 1
ATOM 1634 N N . MET A 1 203 ? 7.231 -12.959 -14.234 1.00 94.44 203 MET A N 1
ATOM 1635 C CA . MET A 1 203 ? 8.269 -11.962 -13.995 1.00 94.44 203 MET A CA 1
ATOM 1636 C C . MET A 1 203 ? 9.684 -12.511 -14.163 1.00 94.44 203 MET A C 1
ATOM 1638 O O . MET A 1 203 ? 10.481 -11.878 -14.850 1.00 94.44 203 MET A O 1
ATOM 1642 N N . ARG A 1 204 ? 9.973 -13.714 -13.652 1.00 95.19 204 ARG A N 1
ATOM 1643 C CA . ARG A 1 204 ? 11.265 -14.397 -13.860 1.00 95.19 204 ARG A CA 1
ATOM 1644 C C . ARG A 1 204 ? 11.610 -14.560 -15.338 1.00 95.19 204 ARG A C 1
ATOM 1646 O O . ARG A 1 204 ? 12.764 -14.427 -15.713 1.00 95.19 204 ARG A O 1
ATOM 1653 N N . LYS A 1 205 ? 10.615 -14.847 -16.185 1.00 94.62 205 LYS A N 1
ATOM 1654 C CA . LYS A 1 205 ? 10.823 -15.004 -17.634 1.00 94.62 205 LYS A CA 1
ATOM 1655 C C . LYS A 1 205 ? 11.109 -13.678 -18.338 1.00 94.62 205 LYS A C 1
ATOM 1657 O O . LYS A 1 205 ? 11.802 -13.672 -19.349 1.00 94.62 205 LYS A O 1
ATOM 1662 N N . LYS A 1 206 ? 10.521 -12.578 -17.854 1.00 93.38 206 LYS A N 1
ATOM 1663 C CA . LYS A 1 206 ? 10.626 -11.249 -18.477 1.00 93.38 206 LYS A CA 1
ATOM 1664 C C . LYS A 1 206 ? 11.839 -10.448 -17.993 1.00 93.38 206 LYS A C 1
ATOM 1666 O O . LYS A 1 206 ? 12.282 -9.554 -18.708 1.00 93.38 206 LYS A O 1
ATOM 1671 N N . MET A 1 207 ? 12.348 -10.725 -16.795 1.00 92.50 207 MET A N 1
ATOM 1672 C CA . MET A 1 207 ? 13.445 -9.974 -16.188 1.00 92.50 207 MET A CA 1
ATOM 1673 C C . MET A 1 207 ? 14.803 -10.582 -16.556 1.00 92.50 207 MET A C 1
ATOM 1675 O O . MET A 1 207 ? 15.106 -11.716 -16.208 1.00 92.50 207 MET A O 1
ATOM 1679 N N . ASP A 1 208 ? 15.626 -9.797 -17.247 1.00 88.94 208 ASP A N 1
ATOM 1680 C CA . ASP A 1 208 ? 17.057 -10.075 -17.444 1.00 88.94 208 ASP A CA 1
ATOM 1681 C C . ASP A 1 208 ? 17.849 -9.668 -16.192 1.00 88.94 208 ASP A C 1
ATOM 1683 O O . ASP A 1 208 ? 17.755 -8.523 -15.749 1.00 88.94 208 ASP A O 1
ATOM 1687 N N . GLU A 1 209 ? 18.657 -10.574 -15.645 1.00 84.50 209 GLU A N 1
ATOM 1688 C CA . GLU A 1 209 ? 19.458 -10.347 -14.433 1.00 84.50 209 GLU A CA 1
ATOM 1689 C C . GLU A 1 209 ? 20.442 -9.167 -14.551 1.00 84.50 209 GLU A C 1
ATOM 1691 O O . GLU A 1 209 ? 20.852 -8.600 -13.540 1.00 84.50 209 GLU A O 1
ATOM 1696 N N . HIS A 1 210 ? 20.802 -8.755 -15.771 1.00 83.12 210 HIS A N 1
ATOM 1697 C CA . HIS A 1 210 ? 21.778 -7.685 -16.005 1.00 83.12 210 HIS A CA 1
ATOM 1698 C C . HIS A 1 210 ? 21.155 -6.298 -16.177 1.00 83.12 210 HIS A C 1
ATOM 1700 O O . HIS A 1 210 ? 21.882 -5.318 -16.363 1.00 83.12 210 HIS A O 1
ATOM 1706 N N . LYS A 1 211 ? 19.823 -6.190 -16.148 1.00 90.44 211 LYS A N 1
ATOM 1707 C CA . LYS A 1 211 ? 19.122 -4.922 -16.366 1.00 90.44 211 LYS A CA 1
ATOM 1708 C C . LYS A 1 211 ? 18.381 -4.468 -15.122 1.00 90.44 211 LYS A C 1
ATOM 1710 O O . LYS A 1 211 ? 17.831 -5.257 -14.360 1.00 90.44 211 LYS A O 1
ATOM 1715 N N . ARG A 1 212 ? 18.327 -3.150 -14.942 1.00 93.06 212 ARG A N 1
ATOM 1716 C CA . ARG A 1 212 ? 17.532 -2.519 -13.890 1.00 93.06 212 ARG A CA 1
ATOM 1717 C C . ARG A 1 212 ? 16.159 -2.209 -14.460 1.00 93.06 212 ARG A C 1
ATOM 1719 O O . ARG A 1 212 ? 16.042 -1.411 -15.383 1.00 93.06 212 ARG A O 1
ATOM 1726 N N . TYR A 1 213 ? 15.125 -2.836 -13.910 1.00 95.00 213 TYR A N 1
ATOM 1727 C CA . TYR A 1 213 ? 13.749 -2.640 -14.360 1.00 95.00 213 TYR A CA 1
ATOM 1728 C C . TYR A 1 213 ? 12.942 -1.801 -13.380 1.00 95.00 213 TYR A C 1
ATOM 1730 O O . TYR A 1 213 ? 13.043 -1.990 -12.170 1.00 95.00 213 TYR A O 1
ATOM 1738 N N . ALA A 1 214 ? 12.096 -0.922 -13.907 1.00 95.00 214 ALA A N 1
ATOM 1739 C CA . ALA A 1 214 ? 10.981 -0.334 -13.181 1.00 95.00 214 ALA A CA 1
ATOM 1740 C C . ALA A 1 214 ? 9.683 -0.907 -13.749 1.00 95.00 214 ALA A C 1
ATOM 1742 O O . ALA A 1 214 ? 9.384 -0.764 -14.937 1.00 95.00 214 ALA A O 1
ATOM 1743 N N . LEU A 1 215 ? 8.909 -1.581 -12.904 1.00 95.81 215 LEU A N 1
ATOM 1744 C CA . LEU A 1 215 ? 7.657 -2.194 -13.316 1.00 95.81 215 LEU A CA 1
ATOM 1745 C C . LEU A 1 215 ? 6.545 -1.144 -13.343 1.00 95.81 215 LEU A C 1
ATOM 1747 O O . LEU A 1 215 ? 6.332 -0.439 -12.357 1.00 95.81 215 LEU A O 1
ATOM 1751 N N . VAL A 1 216 ? 5.809 -1.061 -14.449 1.00 96.00 216 VAL A N 1
ATOM 1752 C CA . VAL A 1 216 ? 4.727 -0.088 -14.639 1.00 96.00 216 VAL A CA 1
ATOM 1753 C C . VAL A 1 216 ? 3.388 -0.812 -14.746 1.00 96.00 216 VAL A C 1
ATOM 1755 O O . VAL A 1 216 ? 3.169 -1.591 -15.673 1.00 96.00 216 VAL A O 1
ATOM 1758 N N . VAL A 1 217 ? 2.474 -0.539 -13.812 1.00 94.62 217 VAL A N 1
ATOM 1759 C CA . VAL A 1 217 ? 1.084 -1.021 -13.866 1.00 94.62 217 VAL A CA 1
ATOM 1760 C C . VAL A 1 217 ? 0.178 -0.030 -14.592 1.00 94.62 217 VAL A C 1
ATOM 1762 O O . VAL A 1 217 ? 0.303 1.185 -14.425 1.00 94.62 217 VAL A O 1
ATOM 1765 N N . SER A 1 218 ? -0.793 -0.546 -15.345 1.00 93.00 218 SER A N 1
ATOM 1766 C CA . SER A 1 218 ? -1.748 0.273 -16.102 1.00 93.00 218 SER A CA 1
ATOM 1767 C C . SER A 1 218 ? -2.684 1.098 -15.213 1.00 93.00 218 SER A C 1
ATOM 1769 O O . SER A 1 218 ? -3.046 2.213 -15.575 1.00 93.00 218 SER A O 1
ATOM 1771 N N . LYS A 1 219 ? -3.064 0.588 -14.031 1.00 90.06 219 LYS A N 1
ATOM 1772 C CA . LYS A 1 219 ? -3.963 1.288 -13.095 1.00 90.06 219 LYS A CA 1
ATOM 1773 C C . LYS A 1 219 ? -3.345 1.426 -11.713 1.00 90.06 219 LYS A C 1
ATOM 1775 O O . LYS A 1 219 ? -2.884 0.450 -11.122 1.00 90.06 219 LYS A O 1
ATOM 1780 N N . GLN A 1 220 ? -3.472 2.621 -11.139 1.00 86.75 220 GLN A N 1
ATOM 1781 C CA . GLN A 1 220 ? -2.982 2.945 -9.797 1.00 86.75 220 GLN A CA 1
ATOM 1782 C C . GLN A 1 220 ? -3.459 1.969 -8.711 1.00 86.75 220 GLN A C 1
ATOM 1784 O O . GLN A 1 220 ? -2.694 1.638 -7.808 1.00 86.75 220 GLN A O 1
ATOM 1789 N N . LYS A 1 221 ? -4.704 1.477 -8.802 1.00 85.44 221 LYS A N 1
ATOM 1790 C CA . LYS A 1 221 ? -5.282 0.572 -7.794 1.00 85.44 221 LYS A CA 1
ATOM 1791 C C . LYS A 1 221 ? -4.509 -0.746 -7.628 1.00 85.44 221 LYS A C 1
ATOM 1793 O O . LYS A 1 221 ? -4.539 -1.316 -6.546 1.00 85.44 221 LYS A O 1
ATOM 1798 N N . TYR A 1 222 ? -3.779 -1.202 -8.651 1.00 87.62 222 TYR A N 1
ATOM 1799 C CA . TYR A 1 222 ? -2.999 -2.445 -8.585 1.00 87.62 222 TYR A CA 1
ATOM 1800 C C . TYR A 1 222 ? -1.576 -2.250 -8.066 1.00 87.62 222 TYR A C 1
ATOM 1802 O O . TYR A 1 222 ? -0.905 -3.222 -7.740 1.00 87.62 222 TYR A O 1
ATOM 1810 N N . ARG A 1 223 ? -1.090 -1.007 -7.987 1.00 90.31 223 ARG A N 1
ATOM 1811 C CA . ARG A 1 223 ? 0.323 -0.711 -7.726 1.00 90.31 223 ARG A CA 1
ATOM 1812 C C . ARG A 1 223 ? 0.798 -1.264 -6.381 1.00 90.31 223 ARG A C 1
ATOM 1814 O O . ARG A 1 223 ? 1.863 -1.867 -6.311 1.00 90.31 223 ARG A O 1
ATOM 1821 N N . ALA A 1 224 ? 0.001 -1.080 -5.327 1.00 84.25 224 ALA A N 1
ATOM 1822 C CA . ALA A 1 224 ? 0.319 -1.593 -3.993 1.00 84.25 224 ALA A CA 1
ATOM 1823 C C . ALA A 1 224 ? 0.276 -3.129 -3.936 1.00 84.25 224 ALA A C 1
ATOM 1825 O O . ALA A 1 224 ? 1.168 -3.737 -3.354 1.00 84.25 224 ALA A O 1
ATOM 1826 N N . LEU A 1 225 ? -0.713 -3.744 -4.594 1.00 85.00 225 LEU A N 1
ATOM 1827 C CA . LEU A 1 225 ? -0.847 -5.200 -4.673 1.00 85.00 225 LEU A CA 1
ATOM 1828 C C . LEU A 1 225 ? 0.359 -5.833 -5.374 1.00 85.00 225 LEU A C 1
ATOM 1830 O O . LEU A 1 225 ? 1.006 -6.720 -4.828 1.00 85.00 225 LEU A O 1
ATOM 1834 N N . VAL A 1 226 ? 0.688 -5.333 -6.566 1.00 90.12 226 VAL A N 1
ATOM 1835 C CA . VAL A 1 226 ? 1.840 -5.796 -7.348 1.00 90.12 226 VAL A CA 1
ATOM 1836 C C . VAL A 1 226 ? 3.135 -5.602 -6.569 1.00 90.12 226 VAL A C 1
ATOM 1838 O O . VAL A 1 226 ? 3.980 -6.494 -6.573 1.00 90.12 226 VAL A O 1
ATOM 1841 N N . ARG A 1 227 ? 3.285 -4.475 -5.859 1.00 91.38 227 ARG A N 1
ATOM 1842 C CA . ARG A 1 227 ? 4.455 -4.252 -5.010 1.00 91.38 227 ARG A CA 1
ATOM 1843 C C . ARG A 1 227 ? 4.566 -5.298 -3.903 1.00 91.38 227 ARG A C 1
ATOM 1845 O O . ARG A 1 227 ? 5.623 -5.902 -3.791 1.00 91.38 227 ARG A O 1
ATOM 1852 N N . GLY A 1 228 ? 3.485 -5.559 -3.168 1.00 84.94 228 GLY A N 1
ATOM 1853 C CA . GLY A 1 228 ? 3.482 -6.562 -2.101 1.00 84.94 228 GLY A CA 1
ATOM 1854 C C . GLY A 1 228 ? 3.803 -7.978 -2.591 1.00 84.94 228 GLY A C 1
ATOM 1855 O O . GLY A 1 228 ? 4.446 -8.738 -1.877 1.00 84.94 228 GLY A O 1
ATOM 1856 N N . ILE A 1 229 ? 3.413 -8.328 -3.822 1.00 88.12 229 ILE A N 1
ATOM 1857 C CA . ILE A 1 229 ? 3.784 -9.611 -4.441 1.00 88.12 229 ILE A CA 1
ATOM 1858 C C . ILE A 1 229 ? 5.263 -9.624 -4.838 1.00 88.12 229 ILE A C 1
ATOM 1860 O O . ILE A 1 229 ? 5.958 -10.597 -4.562 1.00 88.12 229 ILE A O 1
ATOM 1864 N N . LEU A 1 230 ? 5.753 -8.558 -5.480 1.00 90.06 230 LEU A N 1
ATOM 1865 C CA . LEU A 1 230 ? 7.161 -8.460 -5.873 1.00 90.06 230 LEU A CA 1
ATOM 1866 C C . LEU A 1 230 ? 8.102 -8.421 -4.673 1.00 90.06 230 LEU A C 1
ATOM 1868 O O . LEU A 1 230 ? 9.203 -8.939 -4.781 1.00 90.06 230 LEU A O 1
ATOM 1872 N N . ASP A 1 231 ? 7.686 -7.861 -3.538 1.00 87.75 231 ASP A N 1
ATOM 1873 C CA . ASP A 1 231 ? 8.479 -7.842 -2.304 1.00 87.75 231 ASP A CA 1
ATOM 1874 C C . ASP A 1 231 ? 8.914 -9.239 -1.838 1.00 87.75 231 ASP A C 1
ATOM 1876 O O . ASP A 1 231 ? 9.935 -9.367 -1.166 1.00 87.75 231 ASP A O 1
ATOM 1880 N N . LEU A 1 232 ? 8.187 -10.289 -2.237 1.00 87.94 232 LEU A N 1
ATOM 1881 C CA . LEU A 1 232 ? 8.511 -11.676 -1.901 1.00 87.94 232 LEU A CA 1
ATOM 1882 C C . LEU A 1 232 ? 9.799 -12.181 -2.572 1.00 87.94 232 LEU A C 1
ATOM 1884 O O . LEU A 1 232 ? 10.417 -13.107 -2.055 1.00 87.94 232 LEU A O 1
ATOM 1888 N N . GLU A 1 233 ? 10.195 -11.614 -3.716 1.00 93.62 233 GLU A N 1
ATOM 1889 C CA . GLU A 1 233 ? 11.303 -12.150 -4.526 1.00 93.62 233 GLU A CA 1
ATOM 1890 C C . GLU A 1 233 ? 12.168 -11.081 -5.205 1.00 93.62 233 GLU A C 1
ATOM 1892 O O . GLU A 1 233 ? 13.384 -11.225 -5.307 1.00 93.62 233 GLU A O 1
ATOM 1897 N N . PHE A 1 234 ? 11.565 -9.970 -5.613 1.00 93.75 234 PHE A N 1
ATOM 1898 C CA . PHE A 1 234 ? 12.209 -8.850 -6.291 1.00 93.75 234 PHE A CA 1
ATOM 1899 C C . PHE A 1 234 ? 12.084 -7.542 -5.486 1.00 93.75 234 PHE A C 1
ATOM 1901 O O . PHE A 1 234 ? 11.596 -6.530 -6.006 1.00 93.75 234 PHE A O 1
ATOM 1908 N N . PRO A 1 235 ? 12.552 -7.493 -4.222 1.00 90.88 235 PRO A N 1
ATOM 1909 C CA . PRO A 1 235 ? 12.396 -6.314 -3.371 1.00 90.88 235 PRO A CA 1
ATOM 1910 C C . PRO A 1 235 ? 13.157 -5.088 -3.894 1.00 90.88 235 PRO A C 1
ATOM 1912 O O . PRO A 1 235 ? 12.889 -3.977 -3.454 1.00 90.88 235 PRO A O 1
ATOM 1915 N N . HIS A 1 236 ? 14.068 -5.251 -4.853 1.00 89.69 236 HIS A N 1
ATOM 1916 C CA . HIS A 1 236 ? 14.852 -4.182 -5.476 1.00 89.69 236 HIS A CA 1
ATOM 1917 C C . HIS A 1 236 ? 14.222 -3.623 -6.769 1.00 89.69 236 HIS A C 1
ATOM 1919 O O . HIS A 1 236 ? 14.830 -2.773 -7.415 1.00 89.69 236 HIS A O 1
ATOM 1925 N N . ILE A 1 237 ? 13.033 -4.087 -7.174 1.00 92.88 237 ILE A N 1
ATOM 1926 C CA . ILE A 1 237 ? 12.390 -3.640 -8.420 1.00 92.88 237 ILE A CA 1
ATOM 1927 C C . ILE A 1 237 ? 11.295 -2.614 -8.119 1.00 92.88 237 ILE A C 1
ATOM 1929 O O . ILE A 1 237 ? 10.245 -2.991 -7.587 1.00 92.88 237 ILE A O 1
ATOM 1933 N N . PRO A 1 238 ? 11.481 -1.321 -8.448 1.00 93.62 238 PRO A N 1
ATOM 1934 C CA . PRO A 1 238 ? 10.449 -0.320 -8.233 1.00 93.62 238 PRO A CA 1
ATOM 1935 C C . PRO A 1 238 ? 9.166 -0.665 -8.985 1.00 93.62 238 PRO A C 1
ATOM 1937 O O . PRO A 1 238 ? 9.189 -1.157 -10.111 1.00 93.62 238 PRO A O 1
ATOM 1940 N N . VAL A 1 239 ? 8.034 -0.348 -8.358 1.00 93.69 239 VAL A N 1
ATOM 1941 C CA . VAL A 1 239 ? 6.711 -0.463 -8.977 1.00 93.69 239 VAL A CA 1
ATOM 1942 C C . VAL A 1 239 ? 6.078 0.915 -9.033 1.00 93.69 239 VAL A C 1
ATOM 1944 O O . VAL A 1 239 ? 5.888 1.558 -7.991 1.00 93.69 239 VAL A O 1
ATOM 1947 N N . LEU A 1 240 ? 5.729 1.335 -10.241 1.00 94.75 240 LEU A N 1
ATOM 1948 C CA . LEU A 1 240 ? 5.055 2.582 -10.572 1.00 94.75 240 LEU A CA 1
ATOM 1949 C C . LEU A 1 240 ? 3.705 2.275 -11.218 1.00 94.75 240 LEU A C 1
ATOM 1951 O O . LEU A 1 240 ? 3.520 1.223 -11.825 1.00 94.75 240 LEU A O 1
ATOM 1955 N N . SER A 1 241 ? 2.761 3.201 -11.126 1.00 94.94 241 SER A N 1
ATOM 1956 C CA . SER A 1 241 ? 1.648 3.235 -12.076 1.00 94.94 241 SER A CA 1
ATOM 1957 C C . SER A 1 241 ? 1.988 4.079 -13.300 1.00 94.94 241 SER A C 1
ATOM 1959 O O . SER A 1 241 ? 2.927 4.878 -13.281 1.00 94.94 241 SER A O 1
ATOM 1961 N N . ILE A 1 242 ? 1.182 3.953 -14.354 1.00 94.50 242 ILE A N 1
ATOM 1962 C CA . ILE A 1 242 ? 1.291 4.815 -15.534 1.00 94.50 242 ILE A CA 1
ATOM 1963 C C . ILE A 1 242 ? 1.161 6.307 -15.178 1.00 94.50 242 ILE A C 1
ATOM 1965 O O . ILE A 1 242 ? 1.872 7.133 -15.743 1.00 94.50 242 ILE A O 1
ATOM 1969 N N . ASP A 1 243 ? 0.325 6.640 -14.190 1.00 93.62 243 ASP A N 1
ATOM 1970 C CA . ASP A 1 243 ? 0.112 8.014 -13.724 1.00 93.62 243 ASP A CA 1
ATOM 1971 C C . ASP A 1 243 ? 1.302 8.535 -12.905 1.00 93.62 243 ASP A C 1
ATOM 1973 O O . ASP A 1 243 ? 1.544 9.739 -12.835 1.00 93.62 243 ASP A O 1
ATOM 1977 N N . GLU A 1 244 ? 2.061 7.637 -12.276 1.00 92.56 244 GLU A N 1
ATOM 1978 C CA . GLU A 1 244 ? 3.274 7.952 -11.520 1.00 92.56 244 GLU A CA 1
ATOM 1979 C C . GLU A 1 244 ? 4.512 8.044 -12.411 1.00 92.56 244 GLU A C 1
ATOM 1981 O O . GLU A 1 244 ? 5.530 8.584 -11.980 1.00 92.56 244 GLU A O 1
ATOM 1986 N N . LYS A 1 245 ? 4.451 7.549 -13.649 1.00 90.25 245 LYS A N 1
ATOM 1987 C CA . LYS A 1 245 ? 5.576 7.608 -14.577 1.00 90.25 245 LYS A CA 1
ATOM 1988 C C . LYS A 1 245 ? 5.878 9.059 -14.958 1.00 90.25 245 LYS A C 1
ATOM 1990 O O . LYS A 1 245 ? 4.985 9.838 -15.308 1.00 90.25 245 LYS A O 1
ATOM 1995 N N . ARG A 1 246 ? 7.159 9.429 -14.945 1.00 84.25 246 ARG A N 1
ATOM 1996 C CA . ARG A 1 246 ? 7.606 10.689 -15.544 1.00 84.25 246 ARG A CA 1
ATOM 1997 C C . ARG A 1 246 ? 7.498 10.586 -17.066 1.00 84.25 246 ARG A C 1
ATOM 1999 O O . ARG A 1 246 ? 8.170 9.772 -17.696 1.00 84.25 246 ARG A O 1
ATOM 2006 N N . PHE A 1 247 ? 6.686 11.445 -17.676 1.00 73.69 247 PHE A N 1
ATOM 2007 C CA . PHE A 1 247 ? 6.802 11.693 -19.107 1.00 73.69 247 PHE A CA 1
ATOM 2008 C C . PHE A 1 247 ? 8.031 12.569 -19.311 1.00 73.69 247 PHE A C 1
ATOM 2010 O O . PHE A 1 247 ? 7.997 13.780 -19.088 1.00 73.69 247 PHE A O 1
ATOM 2017 N N . THR A 1 248 ? 9.150 11.962 -19.694 1.00 64.25 248 THR A N 1
ATOM 2018 C CA . THR A 1 248 ? 10.200 12.720 -20.362 1.00 64.25 248 THR A CA 1
ATOM 2019 C C . THR A 1 248 ? 9.565 13.209 -21.655 1.00 64.25 248 THR A C 1
ATOM 2021 O O . THR A 1 248 ? 9.349 12.423 -22.574 1.00 64.25 248 THR A O 1
ATOM 2024 N N . LEU A 1 249 ? 9.194 14.493 -21.708 1.00 53.84 249 LEU A N 1
ATOM 2025 C CA . LEU A 1 249 ? 9.064 15.181 -22.985 1.00 53.84 249 LEU A CA 1
ATOM 2026 C C . LEU A 1 249 ? 10.413 14.956 -23.657 1.00 53.84 249 LEU A C 1
ATOM 2028 O O . LEU A 1 249 ? 11.412 15.538 -23.227 1.00 53.84 249 LEU A O 1
ATOM 2032 N N . GLN A 1 250 ? 10.468 14.031 -24.617 1.00 48.75 250 GLN A N 1
ATOM 2033 C CA . GLN A 1 250 ? 11.588 13.985 -25.534 1.00 48.75 250 GLN A CA 1
ATOM 2034 C C . GLN A 1 250 ? 11.660 15.407 -26.074 1.00 48.75 250 GLN A C 1
ATOM 2036 O O . GLN A 1 250 ? 10.709 15.886 -26.695 1.00 48.75 250 GLN A O 1
ATOM 2041 N N . LYS A 1 251 ? 12.734 16.126 -25.732 1.00 47.72 251 LYS A N 1
ATOM 2042 C CA . LYS A 1 251 ? 13.129 17.265 -26.541 1.00 47.72 251 LYS A CA 1
ATOM 2043 C C . LYS A 1 251 ? 13.299 16.647 -27.916 1.00 47.72 251 LYS A C 1
ATOM 2045 O O . LYS A 1 251 ? 14.234 15.886 -28.128 1.00 47.72 251 LYS A O 1
ATOM 2050 N N . HIS A 1 252 ? 12.311 16.846 -28.782 1.00 44.06 252 HIS A N 1
ATOM 2051 C CA . HIS A 1 252 ? 12.562 16.750 -30.198 1.00 44.06 252 HIS A CA 1
ATOM 2052 C C . HIS A 1 252 ? 13.684 17.751 -30.418 1.00 44.06 252 HIS A C 1
ATOM 2054 O O . HIS A 1 252 ? 13.472 18.957 -30.280 1.00 44.06 252 HIS A O 1
ATOM 2060 N N . ASP A 1 253 ? 14.890 17.226 -30.601 1.00 44.94 253 ASP A N 1
ATOM 2061 C CA . ASP A 1 253 ? 15.969 17.970 -31.207 1.00 44.94 253 ASP A CA 1
ATOM 2062 C C . ASP A 1 253 ? 15.425 18.374 -32.575 1.00 44.94 253 ASP A C 1
ATOM 2064 O O . ASP A 1 253 ? 15.308 17.564 -33.494 1.00 44.94 253 ASP A O 1
ATOM 2068 N N . SER A 1 254 ? 14.922 19.604 -32.637 1.00 45.91 254 SER A N 1
ATOM 2069 C CA . SER A 1 254 ? 14.715 20.303 -33.887 1.00 45.91 254 SER A CA 1
ATOM 2070 C C . SER A 1 254 ? 16.103 20.450 -34.497 1.00 45.91 254 SER A C 1
ATOM 2072 O O . SER A 1 254 ? 16.883 21.290 -34.042 1.00 45.91 254 SER A O 1
ATOM 2074 N N . GLU A 1 255 ? 16.421 19.565 -35.441 1.00 51.22 255 GLU A N 1
ATOM 2075 C CA . GLU A 1 255 ? 17.458 19.806 -36.449 1.00 51.22 255 GLU A CA 1
ATOM 2076 C C . GLU A 1 255 ? 17.217 21.141 -37.169 1.00 51.22 255 GLU A C 1
ATOM 2078 O O . GLU A 1 255 ? 16.035 21.495 -37.411 1.00 51.22 255 GLU A O 1
#

InterPro domains:
  IPR001712 Type III secretion system FHIPEP [PF00771] (48-244)

Foldseek 3Di:
DDDPPPPLVQADEAEEEDCDPVPDDPWDANYWYWYDHPNKIWIWGAYRVRDTQDTDIDVQDDPPDDPLRSQLVSVVVRPDDPSVSVVVSCVVCVVCVVPDDPPPVVVVVVVLVVLCVLFVADPVLSVVLVVLQVVCVVVVHDPLVSVVVSLLPPVSLCGAPQQDPQADEDEDDVVLLVLQVPPQDDDPDRPRPGPLVVVVVVVVVVDDPVGQHAYEYADPVCQVVVQVSCCVPPVPHHTYYPSSHDPPPPPPPPD